Protein AF-A0AAD7K7F6-F1 (afdb_monomer_lite)

Foldseek 3Di:
DDQDWDAAPPVRDTHGLQQWWAAPVRDIHGPVVCVVCQVPPQADPPPRHGGHPPGTHRDDDDDDDDDQLVVVLVVLVVPDDLPDDPVSVVVSLVSLVVSLVVCCVPDPPCSVVSVVVSVVCCVPVVVVNVVVVVVVVVVVVVVVVVVVVVVVVVVVVVVVVVVVVVVVVVVVVVVVVVVVVVVVVVVVVVVVVVVVVVVVVVVVVVVVVVVVVVVVVVVVVVVVVVVVVVVVVVVVVVVVVVVVVVVVVVVVVVVVVVVVVVVDDDDDDDDDDDDDDDDDDDDDDDDDDPPDPPPDDDDDDD

Radius of gyration: 84.48 Å; chains: 1; bounding box: 176×38×206 Å

Structure (mmCIF, N/CA/C/O backbone):
data_AF-A0AAD7K7F6-F1
#
_entry.id   AF-A0AAD7K7F6-F1
#
loop_
_atom_site.group_PDB
_atom_site.id
_atom_site.type_symbol
_atom_site.label_atom_id
_atom_site.label_alt_id
_atom_site.label_comp_id
_atom_site.label_asym_id
_atom_site.label_entity_id
_atom_site.label_seq_id
_atom_site.pdbx_PDB_ins_code
_atom_site.Cartn_x
_atom_site.Cartn_y
_atom_site.Cartn_z
_atom_site.occupancy
_atom_site.B_iso_or_equiv
_atom_site.auth_seq_id
_atom_site.auth_comp_id
_atom_site.auth_asym_id
_atom_site.auth_atom_id
_atom_site.pdbx_PDB_model_num
ATOM 1 N N . MET A 1 1 ? -55.985 -15.186 70.510 1.00 59.31 1 MET A N 1
ATOM 2 C CA . MET A 1 1 ? -55.887 -14.167 69.443 1.00 59.31 1 MET A CA 1
ATOM 3 C C . MET A 1 1 ? -56.968 -13.139 69.706 1.00 59.31 1 MET A C 1
ATOM 5 O O . MET A 1 1 ? -58.125 -13.522 69.806 1.00 59.31 1 MET A O 1
ATOM 9 N N . THR A 1 2 ? -56.604 -11.882 69.937 1.00 73.06 2 THR A N 1
ATOM 10 C CA . THR A 1 2 ? -57.574 -10.797 70.120 1.00 73.06 2 THR A CA 1
ATOM 11 C C . THR A 1 2 ? -58.225 -10.491 68.773 1.00 73.06 2 THR A C 1
ATOM 13 O O . THR A 1 2 ? -57.533 -10.243 67.789 1.00 73.06 2 THR A O 1
ATOM 16 N N . THR A 1 3 ? -59.554 -10.559 68.700 1.00 80.88 3 THR A N 1
ATOM 17 C CA . THR A 1 3 ? -60.303 -10.153 67.503 1.00 80.88 3 THR A CA 1
ATOM 18 C C . THR A 1 3 ? -60.073 -8.662 67.248 1.00 80.88 3 THR A C 1
ATOM 20 O O . THR A 1 3 ? -60.179 -7.880 68.201 1.00 80.88 3 THR A O 1
ATOM 23 N N . PRO A 1 4 ? -59.766 -8.241 66.009 1.00 87.50 4 PRO A N 1
ATOM 24 C CA . PRO A 1 4 ? -59.560 -6.831 65.706 1.00 87.50 4 PRO A CA 1
ATOM 25 C C . PRO A 1 4 ? -60.836 -6.035 66.012 1.00 87.50 4 PRO A C 1
ATOM 27 O O . PRO A 1 4 ? -61.946 -6.446 65.665 1.00 87.50 4 PRO A O 1
ATOM 30 N N . ARG A 1 5 ? -60.672 -4.896 66.690 1.00 92.81 5 ARG A N 1
ATOM 31 C CA . ARG A 1 5 ? -61.767 -3.986 67.044 1.00 92.81 5 ARG A CA 1
ATOM 32 C C . ARG A 1 5 ? -61.676 -2.729 66.189 1.00 92.81 5 ARG A C 1
ATOM 34 O O . ARG A 1 5 ? -60.582 -2.238 65.923 1.00 92.81 5 ARG A O 1
ATOM 41 N N . CYS A 1 6 ? -62.825 -2.221 65.768 1.00 94.38 6 CYS A N 1
ATOM 42 C CA . CYS A 1 6 ? -62.946 -1.000 64.982 1.00 94.38 6 CYS A CA 1
ATOM 43 C C . CYS A 1 6 ? -63.828 0.012 65.724 1.00 94.38 6 CYS A C 1
ATOM 45 O O . CYS A 1 6 ? -64.706 -0.359 66.506 1.00 94.38 6 CYS A O 1
ATOM 47 N N . HIS A 1 7 ? -63.594 1.296 65.467 1.00 96.25 7 HIS A N 1
ATOM 48 C CA . HIS A 1 7 ? -64.325 2.408 66.069 1.00 96.25 7 HIS A CA 1
ATOM 49 C C . HIS A 1 7 ? -65.429 2.896 65.121 1.00 96.25 7 HIS A C 1
ATOM 51 O O . HIS A 1 7 ? -65.191 3.020 63.921 1.00 96.25 7 HIS A O 1
ATOM 57 N N . CYS A 1 8 ? -66.645 3.134 65.627 1.00 97.06 8 CYS A N 1
ATOM 58 C CA . CYS A 1 8 ? -67.735 3.693 64.822 1.00 97.06 8 CYS A CA 1
ATOM 59 C C . CYS A 1 8 ? -67.936 5.179 65.110 1.00 97.06 8 CYS A C 1
ATOM 61 O O . CYS A 1 8 ? -68.333 5.534 66.211 1.00 97.06 8 CYS A O 1
ATOM 63 N N . ASP A 1 9 ? -67.813 6.022 64.087 1.00 95.81 9 ASP A N 1
ATOM 64 C CA . ASP A 1 9 ? -67.861 7.487 64.237 1.00 95.81 9 ASP A CA 1
ATOM 65 C C . ASP A 1 9 ? -69.245 8.069 64.589 1.00 95.81 9 ASP A C 1
ATOM 67 O O . ASP A 1 9 ? -69.373 9.269 64.811 1.00 95.81 9 ASP A O 1
ATOM 71 N N . ILE A 1 10 ? -70.300 7.246 64.624 1.00 96.50 10 ILE A N 1
ATOM 72 C CA . ILE A 1 10 ? -71.662 7.694 64.964 1.00 96.50 10 ILE A CA 1
ATOM 73 C C . ILE A 1 10 ? -71.979 7.422 66.432 1.00 96.50 10 ILE A C 1
ATOM 75 O O . ILE A 1 10 ? -72.420 8.319 67.140 1.00 96.50 10 ILE A O 1
ATOM 79 N N . CYS A 1 11 ? -71.794 6.179 66.890 1.00 97.12 11 CYS A N 1
ATOM 80 C CA . CYS A 1 11 ? -72.068 5.794 68.279 1.00 97.12 11 CYS A CA 1
ATOM 81 C C . CYS A 1 11 ? -70.821 5.813 69.172 1.00 97.12 11 CYS A C 1
ATOM 83 O O . CYS A 1 11 ? -70.921 5.508 70.358 1.00 97.12 11 CYS A O 1
ATOM 85 N N . LEU A 1 12 ? -69.651 6.111 68.597 1.00 96.56 12 LEU A N 1
ATOM 86 C CA . LEU A 1 12 ? -68.344 6.190 69.256 1.00 96.56 12 LEU A CA 1
ATOM 87 C C . LEU A 1 12 ? -67.937 4.907 70.001 1.00 96.56 12 LEU A C 1
ATOM 89 O O . LEU A 1 12 ? -67.124 4.935 70.920 1.00 96.56 12 LEU A O 1
ATOM 93 N N . SER A 1 13 ? -68.506 3.763 69.615 1.00 96.81 13 SER A N 1
ATOM 94 C CA . SER A 1 13 ? -68.268 2.476 70.275 1.00 96.81 13 SER A CA 1
ATOM 95 C C . SER A 1 13 ? -67.178 1.667 69.566 1.00 96.81 13 SER A C 1
ATOM 97 O O . SER A 1 13 ? -67.135 1.625 68.334 1.00 96.81 13 SER A O 1
ATOM 99 N N . GLU A 1 14 ? -66.341 0.974 70.343 1.00 95.81 14 GLU A N 1
ATOM 100 C CA . GLU A 1 14 ? -65.389 -0.025 69.841 1.00 95.81 14 GLU A CA 1
ATOM 101 C C . GLU A 1 14 ? -66.049 -1.400 69.724 1.00 95.81 14 GLU A C 1
ATOM 103 O O . GLU A 1 14 ? -66.347 -2.072 70.719 1.00 95.81 14 GLU A O 1
ATOM 108 N N . LEU A 1 15 ? -66.262 -1.840 68.489 1.00 96.38 15 LEU A N 1
ATOM 109 C CA . LEU A 1 15 ? -66.985 -3.067 68.177 1.00 96.38 15 LEU A CA 1
ATOM 110 C C . LEU A 1 15 ? -66.087 -4.026 67.381 1.00 96.38 15 LEU A C 1
ATOM 112 O O . LEU A 1 15 ? -65.148 -3.581 66.717 1.00 96.38 15 LEU A O 1
ATOM 116 N N . PRO A 1 16 ? -66.336 -5.344 67.449 1.00 95.00 16 PRO A N 1
ATOM 117 C CA . PRO A 1 16 ? -65.613 -6.308 66.624 1.00 95.00 16 PRO A CA 1
ATOM 118 C C . PRO A 1 16 ? -65.855 -6.010 65.134 1.00 95.00 16 PRO A C 1
ATOM 120 O O . PRO A 1 16 ? -66.935 -5.534 64.766 1.00 95.00 16 PRO A O 1
ATOM 123 N N . ILE A 1 17 ? -64.852 -6.242 64.280 1.00 95.06 17 ILE A N 1
ATOM 124 C CA . ILE A 1 17 ? -64.892 -5.863 62.855 1.00 95.06 17 ILE A CA 1
ATOM 125 C C . ILE A 1 17 ? -66.107 -6.436 62.108 1.00 95.06 17 ILE A C 1
ATOM 127 O O . ILE A 1 17 ? -66.665 -5.792 61.220 1.00 95.06 17 ILE A O 1
ATOM 131 N N . GLU A 1 18 ? -66.592 -7.598 62.534 1.00 95.38 18 GLU A N 1
ATOM 132 C CA . GLU A 1 18 ? -67.766 -8.287 62.001 1.00 95.38 18 GLU A CA 1
ATOM 133 C C . GLU A 1 18 ? -69.058 -7.472 62.187 1.00 95.38 18 GLU A C 1
ATOM 135 O O . GLU A 1 18 ? -70.038 -7.665 61.460 1.00 95.38 18 GLU A O 1
ATOM 140 N N . SER A 1 19 ? -69.069 -6.527 63.135 1.00 96.75 19 SER A N 1
ATOM 141 C CA . SER A 1 19 ? -70.184 -5.602 63.370 1.00 96.75 19 SER A CA 1
ATOM 142 C C . SER A 1 19 ? -70.225 -4.438 62.384 1.00 96.75 19 SER A C 1
ATOM 144 O O . SER A 1 19 ? -71.231 -3.724 62.344 1.00 96.75 19 SER A O 1
ATOM 146 N N . PHE A 1 20 ? -69.175 -4.224 61.590 1.00 97.38 20 PHE A N 1
ATOM 147 C CA . PHE A 1 20 ? -69.102 -3.128 60.631 1.00 97.38 20 PHE A CA 1
ATOM 148 C C . PHE A 1 20 ? -69.597 -3.550 59.250 1.00 97.38 20 PHE A C 1
ATOM 150 O O . PHE A 1 20 ? -69.489 -4.707 58.832 1.00 97.38 20 PHE A O 1
ATOM 157 N N . ARG A 1 21 ? -70.161 -2.589 58.519 1.00 97.50 21 ARG A N 1
ATOM 158 C CA . ARG A 1 21 ? -70.431 -2.729 57.089 1.00 97.50 21 ARG A CA 1
ATOM 159 C C . ARG A 1 21 ? -69.785 -1.578 56.338 1.00 97.50 21 ARG A C 1
ATOM 161 O O . ARG A 1 21 ? -69.810 -0.435 56.796 1.00 97.50 21 ARG A O 1
ATOM 168 N N . ARG A 1 22 ? -69.241 -1.888 55.168 1.00 97.38 22 ARG A N 1
ATOM 169 C CA . ARG A 1 22 ? -68.718 -0.926 54.208 1.00 97.38 22 ARG A CA 1
ATOM 170 C C . ARG A 1 22 ? -69.853 -0.430 53.323 1.00 97.38 22 ARG A C 1
ATOM 172 O O . ARG A 1 22 ? -70.578 -1.224 52.726 1.00 97.38 22 ARG A O 1
ATOM 179 N N . LEU A 1 23 ? -69.988 0.882 53.214 1.00 96.88 23 LEU A N 1
ATOM 180 C CA . LEU A 1 23 ? -70.864 1.527 52.242 1.00 96.88 23 LEU A CA 1
ATOM 181 C C . LEU A 1 23 ? -70.188 1.566 50.861 1.00 96.88 23 LEU A C 1
ATOM 183 O O . LEU A 1 23 ? -68.966 1.450 50.751 1.00 96.88 23 LEU A O 1
ATOM 187 N N . LYS A 1 24 ? -70.950 1.802 49.785 1.00 96.75 24 LYS A N 1
ATOM 188 C CA . LYS A 1 24 ? -70.370 1.960 48.434 1.00 96.75 24 LYS A CA 1
ATOM 189 C C . LYS A 1 24 ? -69.351 3.094 48.330 1.00 96.75 24 LYS A C 1
ATOM 191 O O . LYS A 1 24 ? -68.426 3.002 47.535 1.00 96.75 24 LYS A O 1
ATOM 196 N N . CYS A 1 25 ? -69.486 4.128 49.158 1.00 96.44 25 CYS A N 1
ATOM 197 C CA . CYS A 1 25 ? -68.526 5.225 49.248 1.00 96.44 25 CYS A CA 1
ATOM 198 C C . CYS A 1 25 ? -67.222 4.867 49.993 1.00 96.44 25 CYS A C 1
ATOM 200 O O . CYS A 1 25 ? -66.410 5.754 50.220 1.00 96.44 25 CYS A O 1
ATOM 202 N N . GLY A 1 26 ? -67.030 3.619 50.438 1.00 95.88 26 GLY A N 1
ATOM 203 C CA . GLY A 1 26 ? -65.824 3.154 51.143 1.00 95.88 26 GLY A CA 1
ATOM 204 C C . GLY A 1 26 ? -65.848 3.352 52.664 1.00 95.88 26 GLY A C 1
ATOM 205 O O . GLY A 1 26 ? -65.197 2.606 53.388 1.00 95.88 26 GLY A O 1
ATOM 206 N N . HIS A 1 27 ? -66.653 4.293 53.155 1.00 97.38 27 HIS A N 1
ATOM 207 C CA . HIS A 1 27 ? -66.863 4.527 54.585 1.00 97.38 27 HIS A CA 1
ATOM 208 C C . HIS A 1 27 ? -67.506 3.330 55.297 1.00 97.38 27 HIS A C 1
ATOM 210 O O . HIS A 1 27 ? -68.389 2.665 54.745 1.00 97.38 27 HIS A O 1
ATOM 216 N N . CYS A 1 28 ? -67.068 3.068 56.528 1.00 97.44 28 CYS A N 1
ATOM 217 C CA . CYS A 1 28 ? -67.481 1.918 57.325 1.00 97.44 28 CYS A CA 1
ATOM 218 C C . CYS A 1 28 ? -68.170 2.384 58.603 1.00 97.44 28 CYS A C 1
ATOM 220 O O . CYS A 1 28 ? -67.671 3.258 59.300 1.00 97.44 28 CYS A O 1
ATOM 222 N N . LEU A 1 29 ? -69.311 1.788 58.925 1.00 97.25 29 LEU A N 1
ATOM 223 C CA . LEU A 1 29 ? -70.083 2.118 60.122 1.00 97.25 29 LEU A CA 1
ATOM 224 C C . LEU A 1 29 ? -70.587 0.825 60.762 1.00 97.25 29 LEU A C 1
ATOM 226 O O . LEU A 1 29 ? -70.696 -0.205 60.088 1.00 97.25 29 LEU A O 1
ATOM 230 N N . CYS A 1 30 ? -70.903 0.860 62.055 1.00 98.06 30 CYS A N 1
ATOM 231 C CA . CYS A 1 30 ? -71.485 -0.304 62.708 1.00 98.06 30 CYS A CA 1
ATOM 232 C C . CYS A 1 30 ? -72.903 -0.572 62.175 1.00 98.06 30 CYS A C 1
ATOM 234 O O . CYS A 1 30 ? -73.623 0.329 61.732 1.00 98.06 30 CYS A O 1
ATOM 236 N N . THR A 1 31 ? -73.306 -1.840 62.217 1.00 97.75 31 THR A N 1
ATOM 237 C CA . THR A 1 31 ? -74.570 -2.316 61.640 1.00 97.75 31 THR A CA 1
ATOM 238 C C . THR A 1 31 ? -75.777 -1.579 62.232 1.00 97.75 31 THR A C 1
ATOM 240 O O . THR A 1 31 ? -76.693 -1.217 61.497 1.00 97.75 31 THR A O 1
ATOM 243 N N . THR A 1 32 ? -75.760 -1.281 63.536 1.00 97.88 32 THR A N 1
ATOM 244 C CA . THR A 1 32 ? -76.844 -0.563 64.225 1.00 97.88 32 THR A CA 1
ATOM 245 C C . THR A 1 32 ? -77.016 0.864 63.703 1.00 97.88 32 THR A C 1
ATOM 247 O O . THR A 1 32 ? -78.132 1.268 63.374 1.00 97.88 32 THR A O 1
ATOM 250 N N . CYS A 1 33 ? -75.925 1.618 63.549 1.00 97.94 33 CYS A N 1
ATOM 251 C CA . CYS A 1 33 ? -75.991 2.986 63.040 1.00 97.94 33 CYS A CA 1
ATOM 252 C C . CYS A 1 33 ? -76.383 3.052 61.560 1.00 97.94 33 CYS A C 1
ATOM 254 O O . CYS A 1 33 ? -77.121 3.954 61.167 1.00 97.94 33 CYS A O 1
ATOM 256 N N . ILE A 1 34 ? -75.960 2.083 60.743 1.00 96.69 34 ILE A N 1
ATOM 257 C CA . ILE A 1 34 ? -76.364 2.007 59.330 1.00 96.69 34 ILE A CA 1
ATOM 258 C C . ILE A 1 34 ? -77.872 1.803 59.196 1.00 96.69 34 ILE A C 1
ATOM 260 O O . ILE A 1 34 ? -78.511 2.496 58.405 1.00 96.69 34 ILE A O 1
ATOM 264 N N . VAL A 1 35 ? -78.456 0.902 59.991 1.00 96.88 35 VAL A N 1
ATOM 265 C CA . VAL A 1 35 ? -79.912 0.681 60.000 1.00 96.88 35 VAL A CA 1
ATOM 266 C C . VAL A 1 35 ? -80.656 1.957 60.409 1.00 96.88 35 VAL A C 1
ATOM 268 O O . VAL A 1 35 ? -81.687 2.279 59.819 1.00 96.88 35 VAL A O 1
ATOM 271 N N . GLY A 1 36 ? -80.126 2.716 61.375 1.00 96.44 36 GLY A N 1
ATOM 272 C CA . GLY A 1 36 ? -80.690 4.012 61.770 1.00 96.44 36 GLY A CA 1
ATOM 273 C C . GLY A 1 36 ? -80.671 5.051 60.643 1.00 96.44 36 GLY A C 1
ATOM 274 O O . GLY A 1 36 ? -81.677 5.721 60.399 1.00 96.44 36 GLY A O 1
ATOM 275 N N . ILE A 1 37 ? -79.555 5.148 59.916 1.00 96.12 37 ILE A N 1
ATOM 276 C CA . ILE A 1 37 ? -79.394 6.066 58.775 1.00 96.12 37 ILE A CA 1
ATOM 277 C C . ILE A 1 37 ? -80.358 5.710 57.641 1.00 96.12 37 ILE A C 1
ATOM 279 O O . ILE A 1 37 ? -81.040 6.591 57.124 1.00 96.12 37 ILE A O 1
ATOM 283 N N . LEU A 1 38 ? -80.464 4.427 57.284 1.00 95.88 38 LEU A N 1
ATOM 284 C CA . LEU A 1 38 ? -81.343 3.964 56.204 1.00 95.88 38 LEU A CA 1
ATOM 285 C C . LEU A 1 38 ? -82.823 4.305 56.445 1.00 95.88 38 LEU A C 1
ATOM 287 O O . LEU A 1 38 ? -83.536 4.589 55.487 1.00 95.88 38 LEU A O 1
ATOM 291 N N . LYS A 1 39 ? -83.272 4.317 57.708 1.00 96.38 39 LYS A N 1
ATOM 292 C CA . LYS A 1 39 ? -84.656 4.659 58.083 1.00 96.38 39 LYS A CA 1
ATOM 293 C C . LYS A 1 39 ? -84.942 6.158 58.085 1.00 96.38 39 LYS A C 1
ATOM 295 O O . LYS A 1 39 ? -86.065 6.560 57.807 1.00 96.38 39 LYS A O 1
ATOM 300 N N . THR A 1 40 ? -83.961 6.973 58.469 1.00 95.06 40 THR A N 1
ATOM 301 C CA . THR A 1 40 ? -84.177 8.404 58.743 1.00 95.06 40 THR A CA 1
ATOM 302 C C . THR A 1 40 ? -83.759 9.284 57.577 1.00 95.06 40 THR A C 1
ATOM 304 O O . THR A 1 40 ? -84.524 10.1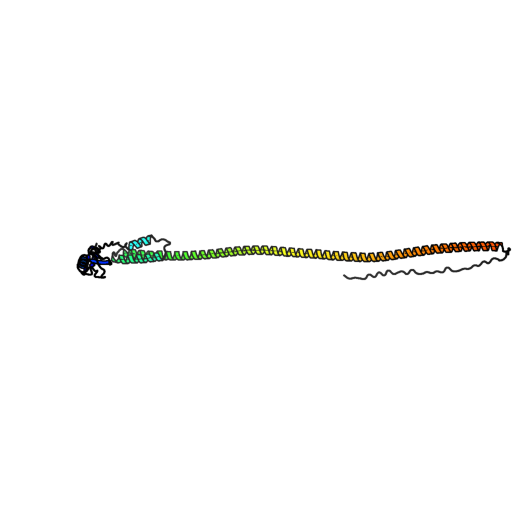30 57.122 1.00 95.06 40 THR A O 1
ATOM 307 N N . ARG A 1 41 ? -82.537 9.096 57.081 1.00 94.31 41 ARG A N 1
ATOM 308 C CA . ARG A 1 41 ? -81.956 9.896 56.009 1.00 94.31 41 ARG A CA 1
ATOM 309 C C . ARG A 1 41 ? -80.890 9.054 55.306 1.00 94.31 41 ARG A C 1
ATOM 311 O O . ARG A 1 41 ? -79.770 8.999 55.809 1.00 94.31 41 ARG A O 1
ATOM 318 N N . PRO A 1 42 ? -81.190 8.436 54.150 1.00 95.12 42 PRO A N 1
ATOM 319 C CA . PRO A 1 42 ? -80.309 7.475 53.483 1.00 95.12 42 PRO A CA 1
ATOM 320 C C . PRO A 1 42 ? -79.116 8.153 52.778 1.00 95.12 42 PRO A C 1
ATOM 322 O O . PRO A 1 42 ? -78.949 8.067 51.563 1.00 95.12 42 PRO A O 1
ATOM 325 N N . VAL A 1 43 ? -78.274 8.853 53.542 1.00 97.38 43 VAL A N 1
ATOM 326 C CA . VAL A 1 43 ? -77.012 9.459 53.104 1.00 97.38 43 VAL A CA 1
ATOM 327 C C . VAL A 1 43 ? -75.911 9.130 54.108 1.00 97.38 43 VAL A C 1
ATOM 329 O O . VAL A 1 43 ? -76.135 9.113 55.316 1.00 97.38 43 VAL A O 1
ATOM 332 N N . CYS A 1 44 ? -74.702 8.875 53.621 1.00 96.56 44 CYS A N 1
ATOM 333 C CA . CYS A 1 44 ? -73.546 8.617 54.468 1.00 96.56 44 CYS A CA 1
ATOM 334 C C . CYS A 1 44 ? -73.236 9.861 55.327 1.00 96.56 44 CYS A C 1
ATOM 336 O O . CYS A 1 44 ? -73.107 10.949 54.770 1.00 96.56 44 CYS A O 1
ATOM 338 N N . PRO A 1 45 ? -73.049 9.750 56.651 1.00 96.31 45 PRO A N 1
ATOM 339 C CA . PRO A 1 45 ? -72.756 10.908 57.497 1.00 96.31 45 PRO A CA 1
ATOM 340 C C . PRO A 1 45 ? -71.377 11.522 57.233 1.00 96.31 45 PRO A C 1
ATOM 342 O O . PRO A 1 45 ? -71.200 12.712 57.466 1.00 96.31 45 PRO A O 1
ATOM 345 N N . GLN A 1 46 ? -70.421 10.745 56.710 1.00 95.69 46 GLN A N 1
ATOM 346 C CA . GLN A 1 46 ? -69.055 11.216 56.449 1.00 95.69 46 GLN A CA 1
ATOM 347 C C . GLN A 1 46 ? -68.929 11.956 55.112 1.00 95.69 46 GLN A C 1
ATOM 349 O O . GLN A 1 46 ? -68.319 13.016 55.052 1.00 95.69 46 GLN A O 1
ATOM 354 N N . CYS A 1 47 ? -69.537 11.438 54.039 1.00 96.88 47 CYS A N 1
ATOM 355 C CA . CYS A 1 47 ? -69.383 12.007 52.688 1.00 96.88 47 CYS A CA 1
ATOM 356 C C . CYS A 1 47 ? -70.688 12.445 52.015 1.00 96.88 47 CYS A C 1
ATOM 358 O O . CYS A 1 47 ? -70.663 12.913 50.881 1.00 96.88 47 CYS A O 1
ATOM 360 N N . ARG A 1 48 ? -71.838 12.275 52.678 1.00 97.12 48 ARG A N 1
ATOM 361 C CA . ARG A 1 48 ? -73.186 12.595 52.170 1.00 97.12 48 ARG A CA 1
ATOM 362 C C . ARG A 1 48 ? -73.610 11.851 50.896 1.00 97.12 48 ARG A C 1
ATOM 364 O O . ARG A 1 48 ? -74.675 12.149 50.362 1.00 97.12 48 ARG A O 1
ATOM 371 N N . ALA A 1 49 ? -72.845 10.858 50.439 1.00 96.50 49 ALA A N 1
ATOM 372 C CA . ALA A 1 49 ? -73.245 9.993 49.332 1.00 96.50 49 ALA A CA 1
ATOM 373 C C . ALA A 1 49 ? -74.550 9.243 49.671 1.00 96.50 49 ALA A C 1
ATOM 375 O O . ALA A 1 49 ? -74.696 8.799 50.815 1.00 96.50 49 ALA A O 1
ATOM 376 N N . PRO A 1 50 ? -75.491 9.084 48.723 1.00 96.69 50 PRO A N 1
ATOM 377 C CA . PRO A 1 50 ? -76.725 8.342 48.965 1.00 96.69 50 PRO A CA 1
ATOM 378 C C . PRO A 1 50 ? -76.418 6.876 49.294 1.00 96.69 50 PRO A C 1
ATOM 380 O O . PRO A 1 50 ? -75.544 6.270 48.676 1.00 96.69 50 PRO A O 1
ATOM 383 N N . VAL A 1 51 ? -77.139 6.311 50.262 1.00 96.56 51 VAL A N 1
ATOM 384 C CA . VAL A 1 51 ? -76.976 4.928 50.731 1.00 96.56 51 VAL A CA 1
ATOM 385 C C . VAL A 1 51 ? -78.266 4.169 50.472 1.00 96.56 51 VAL A C 1
ATOM 387 O O . VAL A 1 51 ? -79.306 4.520 51.020 1.00 96.56 51 VAL A O 1
ATOM 390 N N . ARG A 1 52 ? -78.224 3.114 49.658 1.00 95.06 52 ARG A N 1
ATOM 391 C CA . ARG A 1 52 ? -79.400 2.257 49.436 1.00 95.06 52 ARG A CA 1
ATOM 392 C C . ARG A 1 52 ? -79.409 1.091 50.419 1.00 95.06 52 ARG A C 1
ATOM 394 O O . ARG A 1 52 ? -78.363 0.602 50.831 1.00 95.06 52 ARG A O 1
ATOM 401 N N . GLU A 1 53 ? -80.598 0.592 50.738 1.00 92.88 53 GLU A N 1
ATOM 402 C CA . GLU A 1 53 ? -80.808 -0.452 51.752 1.00 92.88 53 GLU A CA 1
ATOM 403 C C . GLU A 1 53 ? -79.989 -1.734 51.514 1.00 92.88 53 GLU A C 1
ATOM 405 O O . GLU A 1 53 ? -79.500 -2.344 52.459 1.00 92.88 53 GLU A O 1
ATOM 410 N N . LYS A 1 54 ? -79.759 -2.107 50.248 1.00 91.56 54 LYS A N 1
ATOM 411 C CA . LYS A 1 54 ? -79.003 -3.314 49.860 1.00 91.56 54 LYS A CA 1
ATOM 412 C C . LYS A 1 54 ? -77.494 -3.096 49.674 1.00 91.56 54 LYS A C 1
ATOM 414 O O . LYS A 1 54 ? -76.803 -3.990 49.198 1.00 91.56 54 LYS A O 1
ATOM 419 N N . GLU A 1 55 ? -76.978 -1.905 49.960 1.00 91.38 55 GLU A N 1
ATOM 420 C CA . GLU A 1 55 ? -75.577 -1.546 49.692 1.00 91.38 55 GLU A CA 1
ATOM 421 C C . GLU A 1 55 ? -74.560 -1.844 50.800 1.00 91.38 55 GLU A C 1
ATOM 423 O O . GLU A 1 55 ? -73.399 -2.047 50.443 1.00 91.38 55 GLU A O 1
ATOM 428 N N . PRO A 1 56 ? -74.908 -1.868 52.100 1.00 94.81 56 PRO A N 1
ATOM 429 C CA . PRO A 1 56 ? -73.936 -2.174 53.145 1.00 94.81 56 PRO A CA 1
ATOM 430 C C . PRO A 1 56 ? -73.380 -3.603 53.023 1.00 94.81 56 PRO A C 1
ATOM 432 O O . PRO A 1 56 ? -74.116 -4.579 53.152 1.00 94.81 56 PRO A O 1
ATOM 435 N N . GLN A 1 57 ? -72.068 -3.732 52.816 1.00 96.88 57 GLN A N 1
ATOM 436 C CA . GLN A 1 57 ? -71.375 -5.021 52.672 1.00 96.88 57 GLN A CA 1
ATOM 437 C C . GLN A 1 57 ? -70.564 -5.369 53.933 1.00 96.88 57 GLN A C 1
ATOM 439 O O . GLN A 1 57 ? -69.954 -4.471 54.511 1.00 96.88 57 GLN A O 1
ATOM 444 N N . PRO A 1 58 ? -70.520 -6.634 54.390 1.00 95.94 58 PRO A N 1
ATOM 445 C CA . PRO A 1 58 ? -69.624 -7.053 55.474 1.00 95.94 58 PRO A CA 1
ATOM 446 C C . PRO A 1 58 ? -68.143 -6.892 55.097 1.00 95.94 58 PRO A C 1
ATOM 448 O O . PRO A 1 58 ? -67.781 -6.951 53.922 1.00 95.94 58 PRO A O 1
ATOM 451 N N . ILE A 1 59 ? -67.293 -6.678 56.104 1.00 93.81 59 ILE A N 1
ATOM 452 C CA . ILE A 1 59 ? -65.840 -6.533 55.949 1.00 93.81 59 ILE A CA 1
ATOM 453 C C . ILE A 1 59 ? -65.175 -7.833 56.405 1.00 93.81 59 ILE A C 1
ATOM 455 O O . ILE A 1 59 ? -65.386 -8.264 57.535 1.00 93.81 59 ILE A O 1
ATOM 459 N N . TYR A 1 60 ? -64.350 -8.427 55.542 1.00 90.38 60 TYR A N 1
ATOM 460 C CA . TYR A 1 60 ? -63.517 -9.587 55.863 1.00 90.38 60 TYR A CA 1
ATOM 461 C C . TYR A 1 60 ? -62.047 -9.201 55.685 1.00 90.38 60 TYR A C 1
ATOM 463 O O . TYR A 1 60 ? -61.657 -8.766 54.601 1.00 90.38 60 TYR A O 1
ATOM 471 N N . LEU A 1 61 ? -61.240 -9.333 56.742 1.00 87.38 61 LEU A N 1
ATOM 472 C CA . LEU A 1 61 ? -59.797 -9.087 56.694 1.00 87.38 61 LEU A CA 1
ATOM 473 C C . LEU A 1 61 ? -59.034 -10.403 56.831 1.00 87.38 61 LEU A C 1
ATOM 475 O O . LEU A 1 61 ? -59.194 -11.119 57.817 1.00 87.38 61 LEU A O 1
ATOM 479 N N . THR A 1 62 ? -58.149 -10.674 55.875 1.00 85.56 62 THR A N 1
ATOM 480 C CA . THR A 1 62 ? -57.155 -11.744 55.984 1.00 85.56 62 THR A CA 1
ATOM 481 C C . THR A 1 62 ? -55.868 -11.146 56.537 1.00 85.56 62 THR A C 1
ATOM 483 O O . THR A 1 62 ? -55.157 -10.434 55.830 1.00 85.56 62 THR A O 1
ATOM 486 N N . ILE A 1 63 ? -55.564 -11.415 57.807 1.00 78.62 63 ILE A N 1
ATOM 487 C CA . ILE A 1 63 ? -54.292 -11.001 58.409 1.00 78.62 63 ILE A CA 1
ATOM 488 C C . ILE A 1 63 ? -53.220 -11.990 57.948 1.00 78.62 63 ILE A C 1
ATOM 490 O O . ILE A 1 63 ? -53.114 -13.098 58.470 1.00 78.62 63 ILE A O 1
ATOM 494 N N . VAL A 1 64 ? -52.431 -11.600 56.948 1.00 76.00 64 VAL A N 1
ATOM 495 C CA . VAL A 1 64 ? -51.241 -12.358 56.551 1.00 76.00 64 VAL A CA 1
ATOM 496 C C . VAL A 1 64 ? -50.133 -12.012 57.541 1.00 76.00 64 VAL A C 1
ATOM 498 O O . VAL A 1 64 ? -49.703 -10.861 57.612 1.00 76.00 64 VAL A O 1
ATOM 501 N N . GLY A 1 65 ? -49.689 -12.988 58.335 1.00 69.06 65 GLY A N 1
ATOM 502 C CA . GLY A 1 65 ? -48.535 -12.801 59.212 1.00 69.06 65 GLY A CA 1
ATOM 503 C C . GLY A 1 65 ? -47.309 -12.442 58.375 1.00 69.06 65 GLY A C 1
ATOM 504 O O . GLY A 1 65 ? -46.949 -13.174 57.454 1.00 69.06 65 GLY A O 1
ATOM 505 N N . THR A 1 66 ? -46.665 -11.313 58.663 1.00 69.06 66 THR A N 1
ATOM 506 C CA . THR A 1 66 ? -45.375 -10.990 58.049 1.00 69.06 66 THR A CA 1
ATOM 507 C C . THR A 1 66 ? -44.362 -12.053 58.463 1.00 69.06 66 THR A C 1
ATOM 509 O O . THR A 1 66 ? -44.254 -12.347 59.656 1.00 69.06 66 THR A O 1
ATOM 512 N N . LYS A 1 67 ? -43.624 -12.631 57.500 1.00 73.94 67 LYS A N 1
ATOM 513 C CA . LYS A 1 67 ? -42.519 -13.552 57.808 1.00 73.94 67 LYS A CA 1
ATOM 514 C C . LYS A 1 67 ? -41.609 -12.895 58.862 1.00 73.94 67 LYS A C 1
ATOM 516 O O . LYS A 1 67 ? -41.280 -11.717 58.698 1.00 73.94 67 LYS A O 1
ATOM 521 N N . PRO A 1 68 ? -41.196 -13.615 59.919 1.00 76.06 68 PRO A N 1
ATOM 522 C CA . PRO A 1 68 ? -40.277 -13.061 60.901 1.00 76.06 68 PRO A CA 1
ATOM 523 C C . PRO A 1 68 ? -38.991 -12.621 60.199 1.00 76.06 68 PRO A C 1
ATOM 525 O O . PRO A 1 68 ? -38.450 -13.356 59.371 1.00 76.06 68 PRO A O 1
ATOM 528 N N . ILE A 1 69 ? -38.505 -11.421 60.529 1.00 75.12 69 ILE A N 1
ATOM 529 C CA . ILE A 1 69 ? -37.348 -10.795 59.868 1.00 75.12 69 ILE A CA 1
ATOM 530 C C . ILE A 1 69 ? -36.127 -11.728 59.919 1.00 75.12 69 ILE A C 1
ATOM 532 O O . ILE A 1 69 ? -35.408 -11.838 58.931 1.00 75.12 69 ILE A O 1
ATOM 536 N N . ALA A 1 70 ? -35.958 -12.487 61.007 1.00 72.94 70 ALA A N 1
ATOM 537 C CA . ALA A 1 70 ? -34.911 -13.499 61.152 1.00 72.94 70 ALA A CA 1
ATOM 538 C C . ALA A 1 70 ? -34.888 -14.532 60.009 1.00 72.94 70 ALA A C 1
ATOM 540 O O . ALA A 1 70 ? -33.818 -14.826 59.487 1.00 72.94 70 ALA A O 1
ATOM 541 N N . LEU A 1 71 ? -36.056 -15.023 59.576 1.00 74.00 71 LEU A N 1
ATOM 542 C CA . LEU A 1 71 ? -36.163 -16.024 58.509 1.00 74.00 71 LEU A CA 1
ATOM 543 C C . LEU A 1 71 ? -35.787 -15.435 57.140 1.00 74.00 71 LEU A C 1
ATOM 545 O O . LEU A 1 71 ? -35.155 -16.086 56.320 1.00 74.00 71 LEU A O 1
ATOM 549 N N . VAL A 1 72 ? -36.150 -14.170 56.908 1.00 78.31 72 VAL A N 1
ATOM 550 C CA . VAL A 1 72 ? -35.802 -13.444 55.674 1.00 78.31 72 VAL A CA 1
ATOM 551 C C . VAL A 1 72 ? -34.294 -13.184 55.597 1.00 78.31 72 VAL A C 1
ATOM 553 O O . VAL A 1 72 ? -33.721 -13.115 54.511 1.00 78.31 72 VAL A O 1
ATOM 556 N N . VAL A 1 73 ? -33.643 -13.005 56.746 1.00 80.44 73 VAL A N 1
ATOM 557 C CA . VAL A 1 73 ? -32.201 -12.762 56.824 1.00 80.44 73 VAL A CA 1
ATOM 558 C C . VAL A 1 73 ? -31.404 -14.045 56.619 1.00 80.44 73 VAL A C 1
ATOM 560 O O . VAL A 1 73 ? -30.431 -14.003 55.872 1.00 80.44 73 VAL A O 1
ATOM 563 N N . THR A 1 74 ? -31.821 -15.171 57.204 1.00 75.19 74 THR A N 1
ATOM 564 C CA . THR A 1 74 ? -31.157 -16.469 56.998 1.00 75.19 74 THR A CA 1
ATOM 565 C C . THR A 1 74 ? -31.295 -16.958 55.559 1.00 75.19 74 THR A C 1
ATOM 567 O O . THR A 1 74 ? -30.277 -17.239 54.937 1.00 75.19 74 THR A O 1
ATOM 570 N N . GLU A 1 75 ? -32.505 -16.915 54.979 1.00 78.50 75 GLU A N 1
ATOM 571 C CA . GLU A 1 75 ? -32.728 -17.224 53.553 1.00 78.50 75 GLU A CA 1
ATOM 572 C C . GLU A 1 75 ? -31.827 -16.365 52.640 1.00 78.50 75 GLU A C 1
ATOM 574 O O . GLU A 1 75 ? -31.304 -16.846 51.638 1.00 78.50 75 GLU A O 1
ATOM 579 N N . GLY A 1 76 ? -31.621 -15.090 52.990 1.00 79.88 76 GLY A N 1
ATOM 580 C CA . GLY A 1 76 ? -30.770 -14.184 52.222 1.00 79.88 76 GLY A CA 1
ATOM 581 C C . GLY A 1 76 ? -29.271 -14.469 52.349 1.00 79.88 76 GLY A C 1
ATOM 582 O O . GLY A 1 76 ? -28.541 -14.209 51.398 1.00 79.88 76 GLY A O 1
ATOM 583 N N . ILE A 1 77 ? -28.811 -14.973 53.498 1.00 82.56 77 ILE A N 1
ATOM 584 C CA . ILE A 1 77 ? -27.404 -15.340 53.741 1.00 82.56 77 ILE A CA 1
ATOM 585 C C . ILE A 1 77 ? -27.058 -16.655 53.052 1.00 82.56 77 ILE A C 1
ATOM 587 O O . ILE A 1 77 ? -26.003 -16.734 52.431 1.00 82.56 77 ILE A O 1
ATOM 591 N N . ASP A 1 78 ? -27.957 -17.639 53.089 1.00 78.19 78 ASP A N 1
ATOM 592 C CA . ASP A 1 78 ? -27.760 -18.936 52.426 1.00 78.19 78 ASP A CA 1
ATOM 593 C C . ASP A 1 78 ? -27.645 -18.806 50.899 1.00 78.19 78 ASP A C 1
ATOM 595 O O . ASP A 1 78 ? -27.053 -19.654 50.236 1.00 78.19 78 ASP A O 1
ATOM 599 N N . GLN A 1 79 ? -28.185 -17.724 50.333 1.00 84.50 79 GLN A N 1
ATOM 600 C CA . GLN A 1 79 ? -28.078 -17.397 48.910 1.00 84.50 79 GLN A CA 1
ATOM 601 C C . GLN A 1 79 ? -26.802 -16.616 48.549 1.00 84.50 79 GLN A C 1
ATOM 603 O O . GLN A 1 79 ? -26.622 -16.285 47.378 1.00 84.50 79 GLN A O 1
ATOM 608 N N . MET A 1 80 ? -25.930 -16.283 49.512 1.00 82.94 80 MET A N 1
ATOM 609 C CA . MET A 1 80 ? -24.678 -15.576 49.222 1.00 82.94 80 MET A CA 1
ATOM 610 C C . MET A 1 80 ? -23.549 -16.542 48.870 1.00 82.94 80 MET A C 1
ATOM 612 O O . MET A 1 80 ? -23.230 -17.461 49.619 1.00 82.94 80 MET A O 1
ATOM 616 N N . ASP A 1 81 ? -22.883 -16.260 47.759 1.00 83.06 81 ASP A N 1
ATOM 617 C CA . ASP A 1 81 ? -21.731 -16.987 47.233 1.00 83.06 81 ASP A CA 1
ATOM 618 C C . ASP A 1 81 ? -20.479 -16.090 47.128 1.00 83.06 81 ASP A C 1
ATOM 620 O O . ASP A 1 81 ? -20.448 -14.942 47.585 1.00 83.06 81 ASP A O 1
ATOM 624 N N . ALA A 1 82 ? -19.416 -16.619 46.515 1.00 77.50 82 ALA A N 1
ATOM 625 C CA . ALA A 1 82 ? -18.162 -15.895 46.307 1.00 77.50 82 ALA A CA 1
ATOM 626 C C . ALA A 1 82 ? -18.285 -14.700 45.339 1.00 77.50 82 ALA A C 1
ATOM 628 O O . ALA A 1 82 ? -17.440 -13.804 45.376 1.00 77.50 82 ALA A O 1
ATOM 629 N N . GLU A 1 83 ? -19.320 -14.661 44.494 1.00 78.06 83 GLU A N 1
ATOM 630 C CA . GLU A 1 83 ? -19.558 -13.585 43.522 1.00 78.06 83 GLU A CA 1
ATOM 631 C C . GLU A 1 83 ? -20.476 -12.483 44.072 1.00 78.06 83 GLU A C 1
ATOM 633 O O . GLU A 1 83 ? -20.634 -11.409 43.478 1.00 78.06 83 GLU A O 1
ATOM 638 N N . THR A 1 84 ? -21.068 -12.714 45.242 1.00 84.00 84 THR A N 1
ATOM 639 C CA . THR A 1 84 ? -22.015 -11.798 45.860 1.00 84.00 84 THR A CA 1
ATOM 640 C C . THR A 1 84 ? -21.370 -10.440 46.145 1.00 84.00 84 THR A C 1
ATOM 642 O O . THR A 1 84 ? -20.333 -10.307 46.797 1.00 84.00 84 THR A O 1
ATOM 645 N N . LYS A 1 85 ? -22.019 -9.371 45.666 1.00 85.81 85 LYS A N 1
ATOM 646 C CA . LYS A 1 85 ? -21.522 -7.995 45.805 1.00 85.81 85 LYS A CA 1
ATOM 647 C C . LYS A 1 85 ? -21.345 -7.627 47.281 1.00 85.81 85 LYS A C 1
ATOM 649 O O . LYS A 1 85 ? -22.254 -7.810 48.088 1.00 85.81 85 LYS A O 1
ATOM 654 N N . LEU A 1 86 ? -20.244 -6.944 47.608 1.00 81.25 86 LEU A N 1
ATOM 655 C CA . LEU A 1 86 ? -19.953 -6.440 48.964 1.00 81.25 86 LEU A CA 1
ATOM 656 C C . LEU A 1 86 ? -21.105 -5.610 49.571 1.00 81.25 86 LEU A C 1
ATOM 658 O O . LEU A 1 86 ? -21.298 -5.586 50.785 1.00 81.25 86 LEU A O 1
ATOM 662 N N . ILE A 1 87 ? -21.890 -4.929 48.730 1.00 84.06 87 ILE A N 1
ATOM 663 C CA . ILE A 1 87 ? -23.064 -4.155 49.157 1.00 84.06 87 ILE A CA 1
ATOM 664 C C . ILE A 1 87 ? -24.139 -5.070 49.767 1.00 84.06 87 ILE A C 1
ATOM 666 O O . ILE A 1 87 ? -24.740 -4.695 50.775 1.00 84.06 87 ILE A O 1
ATOM 670 N N . SER A 1 88 ? -24.346 -6.265 49.206 1.00 85.62 88 SER A N 1
ATOM 671 C CA . SER A 1 88 ? -25.290 -7.271 49.707 1.00 85.62 88 SER A CA 1
ATOM 672 C C . SER A 1 88 ? -24.833 -7.848 51.046 1.00 85.62 88 SER A C 1
ATOM 674 O O . SER A 1 88 ? -25.636 -7.935 51.973 1.00 85.62 88 SER A O 1
ATOM 676 N N . VAL A 1 89 ? -23.530 -8.109 51.198 1.00 84.12 89 VAL A N 1
ATOM 677 C CA . VAL A 1 89 ? -22.931 -8.554 52.470 1.00 84.12 89 VAL A CA 1
ATOM 678 C C . VAL A 1 89 ? -23.135 -7.498 53.567 1.00 84.12 89 VAL A C 1
ATOM 680 O O . VAL A 1 89 ? -23.624 -7.805 54.654 1.00 84.12 89 VAL A O 1
ATOM 683 N N . ARG A 1 90 ? -22.880 -6.216 53.262 1.00 82.69 90 ARG A N 1
ATOM 684 C CA . ARG A 1 90 ? -23.152 -5.095 54.186 1.00 82.69 90 ARG A CA 1
ATOM 685 C C . ARG A 1 90 ? -24.640 -4.922 54.496 1.00 82.69 90 ARG A C 1
ATOM 687 O O . ARG A 1 90 ? -24.997 -4.441 55.568 1.00 82.69 90 ARG A O 1
ATOM 694 N N . ALA A 1 91 ? -25.525 -5.237 53.552 1.00 86.81 91 ALA A N 1
ATOM 695 C CA . ALA A 1 91 ? -26.966 -5.163 53.772 1.00 86.81 91 ALA A CA 1
ATOM 696 C C . ALA A 1 91 ? -27.450 -6.272 54.711 1.00 86.81 91 ALA A C 1
ATOM 698 O O . ALA A 1 91 ? -28.253 -5.991 55.601 1.00 86.81 91 ALA A O 1
ATOM 699 N N . ALA A 1 92 ? -26.938 -7.493 54.559 1.00 84.94 92 ALA A N 1
ATOM 700 C CA . ALA A 1 92 ? -27.225 -8.576 55.489 1.00 84.94 92 ALA A CA 1
ATOM 701 C C . ALA A 1 92 ? -26.668 -8.309 56.883 1.00 84.94 92 ALA A C 1
ATOM 703 O O . ALA A 1 92 ? -27.385 -8.541 57.849 1.00 84.94 92 ALA A O 1
ATOM 704 N N . GLU A 1 93 ? -25.479 -7.710 57.000 1.00 83.81 93 GLU A N 1
ATOM 705 C CA . GLU A 1 93 ? -24.953 -7.250 58.292 1.00 83.81 93 GLU A CA 1
ATOM 706 C C . GLU A 1 93 ? -25.948 -6.319 59.004 1.00 83.81 93 GLU A C 1
ATOM 708 O O . GLU A 1 93 ? -26.286 -6.533 60.167 1.00 83.81 93 GLU A O 1
ATOM 713 N N . ARG A 1 94 ? -26.470 -5.302 58.303 1.00 87.44 94 ARG A N 1
ATOM 714 C CA . ARG A 1 94 ? -27.450 -4.370 58.887 1.00 87.44 94 ARG A CA 1
ATOM 715 C C . ARG A 1 94 ? -28.727 -5.078 59.336 1.00 87.44 94 ARG A C 1
ATOM 717 O O . ARG A 1 94 ? -29.232 -4.776 60.413 1.00 87.44 94 ARG A O 1
ATOM 724 N N . LYS A 1 95 ? -29.239 -6.017 58.535 1.00 85.56 95 LYS A N 1
ATOM 725 C CA . LYS A 1 95 ? -30.452 -6.768 58.886 1.00 85.56 95 LYS A CA 1
ATOM 726 C C . LYS A 1 95 ? -30.220 -7.735 60.052 1.00 85.56 95 LYS A C 1
ATOM 728 O O . LYS A 1 95 ? -31.089 -7.858 60.903 1.00 85.56 95 LYS A O 1
ATOM 733 N N . LEU A 1 96 ? -29.052 -8.370 60.131 1.00 84.19 96 LEU A N 1
ATOM 734 C CA . LEU A 1 96 ? -28.657 -9.201 61.271 1.00 84.19 96 LEU A CA 1
ATOM 735 C C . LEU A 1 96 ? -28.587 -8.382 62.567 1.00 84.19 96 LEU A C 1
ATOM 737 O O . LEU A 1 96 ? -29.095 -8.826 63.593 1.00 84.19 96 LEU A O 1
ATOM 741 N N . ARG A 1 97 ? -28.031 -7.161 62.514 1.00 83.38 97 ARG A N 1
ATOM 742 C CA . ARG A 1 97 ? -28.041 -6.227 63.655 1.00 83.38 97 ARG A CA 1
ATOM 743 C C . ARG A 1 97 ? -29.469 -5.861 64.070 1.00 83.38 97 ARG A C 1
ATOM 745 O O . ARG A 1 97 ? -29.782 -5.929 65.251 1.00 83.38 97 ARG A O 1
ATOM 752 N N . GLN A 1 98 ? -30.344 -5.565 63.107 1.00 85.19 98 GLN A N 1
ATOM 753 C CA . GLN A 1 98 ? -31.755 -5.275 63.383 1.00 85.19 98 GLN A CA 1
ATOM 754 C C . GLN A 1 98 ? -32.462 -6.452 64.078 1.00 85.19 98 GLN A C 1
ATOM 756 O O . GLN A 1 98 ? -33.150 -6.249 65.075 1.00 85.19 98 GLN A O 1
ATOM 761 N N . VAL A 1 99 ? -32.258 -7.682 63.593 1.00 83.69 99 VAL A N 1
ATOM 762 C CA . VAL A 1 99 ? -32.821 -8.894 64.214 1.00 83.69 99 VAL A CA 1
ATOM 763 C C . VAL A 1 99 ? -32.292 -9.084 65.636 1.00 83.69 99 VAL A C 1
ATOM 765 O O . VAL A 1 99 ? -33.064 -9.415 66.534 1.00 83.69 99 VAL A O 1
ATOM 768 N N . ALA A 1 100 ? -30.998 -8.843 65.860 1.00 80.38 100 ALA A N 1
ATOM 769 C CA . ALA A 1 100 ? -30.394 -8.930 67.185 1.00 80.38 100 ALA A CA 1
ATOM 770 C C . ALA A 1 100 ? -30.970 -7.882 68.157 1.00 80.38 100 ALA A C 1
ATOM 772 O O . ALA A 1 100 ? -31.277 -8.215 69.302 1.00 80.38 100 ALA A O 1
ATOM 773 N N . ASP A 1 101 ? -31.180 -6.643 67.704 1.00 81.12 101 ASP A N 1
ATOM 774 C CA . ASP A 1 101 ? -31.780 -5.570 68.509 1.00 81.12 101 ASP A CA 1
ATOM 775 C C . ASP A 1 101 ? -33.255 -5.847 68.848 1.00 81.12 101 ASP A C 1
ATOM 777 O O . ASP A 1 101 ? -33.703 -5.578 69.968 1.00 81.12 101 ASP A O 1
ATOM 781 N N . GLU A 1 102 ? -34.012 -6.422 67.908 1.00 80.75 102 GLU A N 1
ATOM 782 C CA . GLU A 1 102 ? -35.399 -6.852 68.121 1.00 80.75 102 GLU A CA 1
ATOM 783 C C . GLU A 1 102 ? -35.480 -8.036 69.101 1.00 80.75 102 GLU A C 1
ATOM 785 O O . GLU A 1 102 ? -36.300 -8.018 70.024 1.00 80.75 102 GLU A O 1
ATOM 790 N N . GLN A 1 103 ? -34.593 -9.032 68.976 1.00 76.50 103 GLN A N 1
ATOM 791 C CA . GLN A 1 103 ? -34.537 -10.183 69.887 1.00 76.50 103 GLN A CA 1
ATOM 792 C C . GLN A 1 103 ? -34.054 -9.828 71.293 1.00 76.50 103 GLN A C 1
ATOM 794 O O . GLN A 1 103 ? -34.502 -10.454 72.256 1.00 76.50 103 GLN A O 1
ATOM 799 N N . LYS A 1 104 ? -33.223 -8.789 71.445 1.00 73.88 104 LYS A N 1
ATOM 800 C CA . LYS A 1 104 ? -32.765 -8.287 72.752 1.00 73.88 104 LYS A CA 1
ATOM 801 C C . LYS A 1 104 ? -33.921 -7.920 73.689 1.00 73.88 104 LYS A C 1
ATOM 803 O O . LYS A 1 104 ? -33.751 -7.930 74.903 1.00 73.88 104 LYS A O 1
ATOM 808 N N . ARG A 1 105 ? -35.101 -7.615 73.135 1.00 73.88 105 ARG A N 1
ATOM 809 C CA . ARG A 1 105 ? -36.327 -7.315 73.893 1.00 73.88 105 ARG A CA 1
ATOM 810 C C . ARG A 1 105 ? -37.100 -8.557 74.343 1.00 73.88 105 ARG A C 1
ATOM 812 O O . ARG A 1 105 ? -37.955 -8.434 75.211 1.00 73.88 105 ARG A O 1
ATOM 819 N N . VAL A 1 106 ? -36.839 -9.717 73.738 1.00 69.44 106 VAL A N 1
ATOM 820 C CA . VAL A 1 106 ? -37.660 -10.931 73.878 1.00 69.44 106 VAL A CA 1
ATOM 821 C C . VAL A 1 106 ? -36.906 -12.061 74.585 1.00 69.44 106 VAL A C 1
ATOM 823 O O . VAL A 1 106 ? -37.516 -12.782 75.366 1.00 69.44 106 VAL A O 1
ATOM 826 N N . CYS A 1 107 ? -35.597 -12.217 74.358 1.00 60.16 107 CYS A N 1
ATOM 827 C CA . CYS A 1 107 ? -34.799 -13.289 74.961 1.00 60.16 107 CYS A CA 1
ATOM 828 C C . CYS A 1 107 ? -33.338 -12.831 75.128 1.00 60.16 107 CYS A C 1
ATOM 830 O O . CYS A 1 107 ? -32.641 -12.607 74.142 1.00 60.16 107 CYS A O 1
ATOM 832 N N . GLY A 1 108 ? -32.877 -12.638 76.369 1.00 61.88 108 GLY A N 1
ATOM 833 C CA . GLY A 1 108 ? -31.604 -11.959 76.660 1.00 61.88 108 GLY A CA 1
ATOM 834 C C . GLY A 1 108 ? -30.326 -12.789 76.471 1.00 61.88 108 GLY A C 1
ATOM 835 O O . GLY A 1 108 ? -29.261 -12.203 76.299 1.00 61.88 108 GLY A O 1
ATOM 836 N N . GLU A 1 109 ? -30.404 -14.123 76.489 1.00 67.50 109 GLU A N 1
ATOM 837 C CA . GLU A 1 109 ? -29.210 -14.982 76.615 1.00 67.50 109 GLU A CA 1
ATOM 838 C C . GLU A 1 109 ? -28.517 -15.345 75.288 1.00 67.50 109 GLU A C 1
ATOM 840 O O . GLU A 1 109 ? -27.299 -15.472 75.269 1.00 67.50 109 GLU A O 1
ATOM 845 N N . THR A 1 110 ? -29.230 -15.451 74.159 1.00 68.88 110 THR A N 1
ATOM 846 C CA . THR A 1 110 ? -28.651 -15.883 72.860 1.00 68.88 110 THR A CA 1
ATOM 847 C C . THR A 1 110 ? -28.148 -14.731 71.984 1.00 68.88 110 THR A C 1
ATOM 849 O O . THR A 1 110 ? -27.362 -14.921 71.055 1.00 68.88 110 THR A O 1
ATOM 852 N N . VAL A 1 111 ? -28.589 -13.507 72.275 1.00 75.69 111 VAL A N 1
ATOM 853 C CA . VAL A 1 111 ? -28.246 -12.293 71.517 1.00 75.69 111 VAL A CA 1
ATOM 854 C C . VAL A 1 111 ? -26.746 -11.946 71.566 1.00 75.69 111 VAL A C 1
ATOM 856 O O . VAL A 1 111 ? -26.206 -11.562 70.525 1.00 75.69 111 VAL A O 1
ATOM 859 N N . PRO A 1 112 ? -26.029 -12.090 72.702 1.00 72.81 112 PRO A N 1
ATOM 860 C CA . PRO A 1 112 ? -24.596 -11.795 72.767 1.00 72.81 112 PRO A CA 1
ATOM 861 C C . PRO A 1 112 ? -23.748 -12.700 71.866 1.00 72.81 112 PRO A C 1
ATOM 863 O O . PRO A 1 112 ? -22.814 -12.220 71.225 1.00 72.81 112 PRO A O 1
ATOM 866 N N . GLU A 1 113 ? -24.079 -13.990 71.781 1.00 72.06 113 GLU A N 1
ATOM 867 C CA . GLU A 1 113 ? -23.354 -14.958 70.948 1.00 72.06 113 GLU A CA 1
ATOM 868 C C . GLU A 1 113 ? -23.562 -14.680 69.457 1.00 72.06 113 GLU A C 1
ATOM 870 O O . GLU A 1 113 ? -22.602 -14.699 68.685 1.00 72.06 113 GLU A O 1
ATOM 875 N N . LEU A 1 114 ? -24.791 -14.325 69.066 1.00 76.12 114 LEU A N 1
ATOM 876 C CA . LEU A 1 114 ? -25.119 -13.952 67.691 1.00 76.12 114 LEU A CA 1
ATOM 877 C C . LEU A 1 114 ? -24.382 -12.676 67.263 1.00 76.12 114 LEU A C 1
ATOM 879 O O . LEU A 1 114 ? -23.800 -12.623 66.182 1.00 76.12 114 LEU A O 1
ATOM 883 N N . LEU A 1 115 ? -24.353 -11.657 68.130 1.00 76.69 115 LEU A N 1
ATOM 884 C CA . LEU A 1 115 ? -23.607 -10.420 67.882 1.00 76.69 115 LEU A CA 1
ATOM 885 C C . LEU A 1 115 ? -22.099 -10.669 67.772 1.00 76.69 115 LEU A C 1
ATOM 887 O O . LEU A 1 115 ? -21.448 -10.069 66.916 1.00 76.69 115 LEU A O 1
ATOM 891 N N . ARG A 1 116 ? -21.547 -11.577 68.588 1.00 76.38 116 ARG A N 1
ATOM 892 C CA . ARG A 1 116 ? -20.131 -11.957 68.505 1.00 76.38 116 ARG A CA 1
ATOM 893 C C . ARG A 1 116 ? -19.822 -12.681 67.195 1.00 76.38 116 ARG A C 1
ATOM 895 O O . ARG A 1 116 ? -18.849 -12.336 66.537 1.00 76.38 116 ARG A O 1
ATOM 902 N N . ALA A 1 117 ? -20.686 -13.605 66.771 1.00 76.50 117 ALA A N 1
ATOM 903 C CA . ALA A 1 117 ? -20.552 -14.298 65.490 1.00 76.50 117 ALA A CA 1
ATOM 904 C C . ALA A 1 117 ? -20.639 -13.338 64.287 1.00 76.50 117 ALA A C 1
ATOM 906 O O . ALA A 1 117 ? -19.892 -13.494 63.323 1.00 76.50 117 ALA A O 1
ATOM 907 N N . ILE A 1 118 ? -21.501 -12.315 64.352 1.00 80.19 118 ILE A N 1
ATOM 908 C CA . ILE A 1 118 ? -21.599 -11.266 63.321 1.00 80.19 118 ILE A CA 1
ATOM 909 C C . ILE A 1 118 ? -20.304 -10.450 63.239 1.00 80.19 118 ILE A C 1
ATOM 911 O O . ILE A 1 118 ? -19.828 -10.158 62.139 1.00 80.19 118 ILE A O 1
ATOM 915 N N . GLU A 1 119 ? -19.722 -10.072 64.379 1.00 79.75 119 GLU A N 1
ATOM 916 C CA . GLU A 1 119 ? -18.487 -9.286 64.384 1.00 79.75 119 GLU A CA 1
ATOM 917 C C . GLU A 1 119 ? -17.281 -10.131 63.934 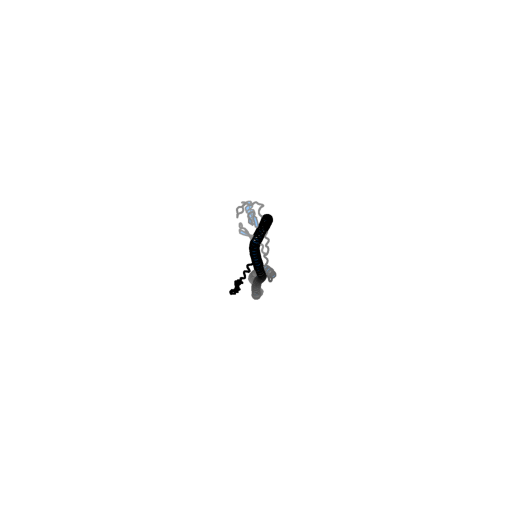1.00 79.75 119 GLU A C 1
ATOM 919 O O . GLU A 1 119 ? -16.500 -9.668 63.102 1.00 79.75 119 GLU A O 1
ATOM 924 N N . ASP A 1 120 ? -17.186 -11.399 64.354 1.00 76.06 120 ASP A N 1
ATOM 925 C CA . ASP A 1 120 ? -16.168 -12.344 63.866 1.00 76.06 120 ASP A CA 1
ATOM 926 C C . ASP A 1 120 ? -16.290 -12.566 62.348 1.00 76.06 120 ASP A C 1
ATOM 928 O O . ASP A 1 120 ? -15.291 -12.540 61.617 1.00 76.06 120 ASP A O 1
ATOM 932 N N . PHE A 1 121 ? -17.521 -12.716 61.842 1.00 79.62 121 PHE A N 1
ATOM 933 C CA . PHE A 1 121 ? -17.798 -12.803 60.409 1.00 79.62 121 PHE A CA 1
ATOM 934 C C . PHE A 1 121 ? -17.305 -11.550 59.680 1.00 79.62 121 PHE A C 1
ATOM 936 O O . PHE A 1 121 ? -16.594 -11.649 58.682 1.00 79.62 121 PHE A O 1
ATOM 943 N N . LYS A 1 122 ? -17.604 -10.357 60.198 1.00 79.12 122 LYS A N 1
ATOM 944 C CA . LYS A 1 122 ? -17.176 -9.087 59.602 1.00 79.12 122 LYS A CA 1
ATOM 945 C C . LYS A 1 122 ? -15.656 -8.948 59.556 1.00 79.12 122 LYS A C 1
ATOM 947 O O . LYS A 1 122 ? -15.133 -8.552 58.510 1.00 79.12 122 LYS A O 1
ATOM 952 N N . VAL A 1 123 ? -14.963 -9.279 60.647 1.00 81.12 123 VAL A N 1
ATOM 953 C CA . VAL A 1 123 ? -13.498 -9.191 60.750 1.00 81.12 123 VAL A CA 1
ATOM 954 C C . VAL A 1 123 ? -12.820 -10.144 59.770 1.00 81.12 123 VAL A C 1
ATOM 956 O O . VAL A 1 123 ? -11.817 -9.779 59.165 1.00 81.12 123 VAL A O 1
ATOM 959 N N . ARG A 1 124 ? -13.373 -11.341 59.557 1.00 79.50 124 ARG A N 1
ATOM 960 C CA . ARG A 1 124 ? -12.752 -12.349 58.690 1.00 79.50 124 ARG A CA 1
ATOM 961 C C . ARG A 1 124 ? -13.138 -12.212 57.216 1.00 79.50 124 ARG A C 1
ATOM 963 O O . ARG A 1 124 ? -12.283 -12.340 56.344 1.00 79.50 124 ARG A O 1
ATOM 970 N N . ILE A 1 125 ? -14.408 -11.950 56.925 1.00 80.69 125 ILE A N 1
ATOM 971 C CA . ILE A 1 125 ? -14.960 -12.025 55.566 1.00 80.69 125 ILE A CA 1
ATOM 972 C C . ILE A 1 125 ? -14.790 -10.708 54.805 1.00 80.69 125 ILE A C 1
ATOM 974 O O . ILE A 1 125 ? -14.451 -10.721 53.621 1.00 80.69 125 ILE A O 1
ATOM 978 N N . THR A 1 126 ? -14.934 -9.557 55.469 1.00 80.56 126 THR A N 1
ATOM 979 C CA . THR A 1 126 ? -14.792 -8.251 54.797 1.00 80.56 126 THR A CA 1
ATOM 980 C C . THR A 1 126 ? -13.406 -8.056 54.165 1.00 80.56 126 THR A C 1
ATOM 982 O O . THR A 1 126 ? -13.352 -7.650 52.999 1.00 80.56 126 THR A O 1
ATOM 985 N N . PRO A 1 127 ? -12.281 -8.367 54.848 1.00 87.88 127 PRO A N 1
ATOM 986 C CA . PRO A 1 127 ? -10.955 -8.237 54.246 1.00 87.88 127 PRO A CA 1
ATOM 987 C C . PRO A 1 127 ? -10.737 -9.195 53.075 1.00 87.88 127 PRO A C 1
ATOM 989 O O . PRO A 1 127 ? -10.062 -8.827 52.115 1.00 87.88 127 PRO A O 1
ATOM 992 N N . MET A 1 128 ? -11.336 -10.392 53.113 1.00 84.75 128 MET A N 1
ATOM 993 C CA . MET A 1 128 ? -11.258 -11.341 52.001 1.00 84.75 128 MET A CA 1
ATOM 994 C C . MET A 1 128 ? -11.921 -10.776 50.744 1.00 84.75 128 MET A C 1
ATOM 996 O O . MET A 1 128 ? -11.265 -10.704 49.712 1.00 84.75 128 MET A O 1
ATOM 1000 N N . PHE A 1 129 ? -13.159 -10.279 50.833 1.00 83.06 129 PHE A N 1
ATOM 1001 C CA . PHE A 1 129 ? -13.831 -9.665 49.680 1.00 83.06 129 PHE A CA 1
ATOM 1002 C C . PHE A 1 129 ? -13.115 -8.406 49.175 1.00 83.06 129 PHE A C 1
ATOM 1004 O O . PHE A 1 129 ? -13.065 -8.166 47.967 1.00 83.06 129 PHE A O 1
ATOM 1011 N N . ALA A 1 130 ? -12.534 -7.605 50.074 1.00 85.06 130 ALA A N 1
ATOM 1012 C CA . ALA A 1 130 ? -11.722 -6.454 49.681 1.00 85.06 130 ALA A CA 1
ATOM 1013 C C . ALA A 1 130 ? -10.469 -6.886 48.900 1.00 85.06 130 ALA A C 1
ATOM 1015 O O . ALA A 1 130 ? -10.179 -6.315 47.847 1.00 85.06 130 ALA A O 1
ATOM 1016 N N . LYS A 1 131 ? -9.770 -7.928 49.370 1.00 91.38 131 LYS A N 1
ATOM 1017 C CA . LYS A 1 131 ? -8.608 -8.505 48.687 1.00 91.38 131 LYS A CA 1
ATOM 1018 C C . LYS A 1 131 ? -8.991 -9.109 47.337 1.00 91.38 131 LYS A C 1
ATOM 1020 O O . LYS A 1 131 ? -8.341 -8.786 46.351 1.00 91.38 131 LYS A O 1
ATOM 1025 N N . THR A 1 132 ? -10.067 -9.895 47.266 1.00 89.00 132 THR A N 1
ATOM 1026 C CA . THR A 1 132 ? -10.563 -10.477 46.008 1.00 89.00 132 THR A CA 1
ATOM 1027 C C . THR A 1 132 ? -10.900 -9.390 44.995 1.00 89.00 132 THR A C 1
ATOM 1029 O O . THR A 1 132 ? -10.494 -9.483 43.842 1.00 89.00 132 THR A O 1
ATOM 1032 N N . ARG A 1 133 ? -11.568 -8.308 45.416 1.00 87.69 133 ARG A N 1
ATOM 1033 C CA . ARG A 1 133 ? -11.858 -7.177 44.526 1.00 87.69 133 ARG A CA 1
ATOM 1034 C C . ARG A 1 133 ? -10.585 -6.476 44.046 1.00 87.69 133 ARG A C 1
ATOM 1036 O O . ARG A 1 133 ? -10.502 -6.149 42.870 1.00 87.69 133 ARG A O 1
ATOM 1043 N N . SER A 1 134 ? -9.606 -6.270 44.928 1.00 92.88 134 SER A N 1
ATOM 1044 C CA . SER A 1 134 ? -8.306 -5.692 44.555 1.00 92.88 134 SER A CA 1
ATOM 1045 C C . SER A 1 134 ? -7.569 -6.567 43.538 1.00 92.88 134 SER A C 1
ATOM 1047 O O . SER A 1 134 ? -7.046 -6.061 42.549 1.00 92.88 134 SER A O 1
ATOM 1049 N N . GLN A 1 135 ? -7.556 -7.882 43.756 1.00 94.56 135 GLN A N 1
ATOM 1050 C CA . GLN A 1 135 ? -6.939 -8.834 42.834 1.00 94.56 135 GLN A CA 1
ATOM 1051 C C . GLN A 1 135 ? -7.670 -8.861 41.493 1.00 94.56 135 GLN A C 1
ATOM 1053 O O . GLN A 1 135 ? -7.026 -8.883 40.453 1.00 94.56 135 GLN A O 1
ATOM 1058 N N . GLN A 1 136 ? -9.002 -8.786 41.498 1.00 93.62 136 GLN A N 1
ATOM 1059 C CA . GLN A 1 136 ? -9.791 -8.710 40.273 1.00 93.62 136 GLN A CA 1
ATOM 1060 C C . GLN A 1 136 ? -9.442 -7.459 39.455 1.00 93.62 136 GLN A C 1
ATOM 1062 O O . GLN A 1 136 ? -9.193 -7.563 38.256 1.00 93.62 136 GLN A O 1
ATOM 1067 N N . THR A 1 137 ? -9.334 -6.293 40.103 1.00 95.31 137 THR A N 1
ATOM 1068 C CA . THR A 1 137 ? -8.916 -5.057 39.421 1.00 95.31 137 THR A CA 1
ATOM 1069 C C . THR A 1 137 ? -7.481 -5.129 38.899 1.00 95.31 137 THR A C 1
ATOM 1071 O O . THR A 1 137 ? -7.186 -4.595 37.833 1.00 95.31 137 THR A O 1
ATOM 1074 N N . GLU A 1 138 ? -6.584 -5.810 39.616 1.00 97.75 138 GLU A N 1
ATOM 1075 C CA . GLU A 1 138 ? -5.204 -6.019 39.175 1.00 97.75 138 GLU A CA 1
ATOM 1076 C C . GLU A 1 138 ? -5.136 -6.967 37.970 1.00 97.75 138 GLU A C 1
ATOM 1078 O O . GLU A 1 138 ? -4.444 -6.672 36.999 1.00 97.75 138 GLU A O 1
ATOM 1083 N N . ILE A 1 139 ? -5.908 -8.058 37.981 1.00 96.69 139 ILE A N 1
ATOM 1084 C CA . ILE A 1 139 ? -6.020 -8.993 36.854 1.00 96.69 139 ILE A CA 1
ATOM 1085 C C . ILE A 1 139 ? -6.570 -8.280 35.617 1.00 96.69 139 ILE A C 1
ATOM 1087 O O . ILE A 1 139 ? -6.049 -8.476 34.522 1.00 96.69 139 ILE A O 1
ATOM 1091 N N . GLU A 1 140 ? -7.600 -7.448 35.768 1.00 97.06 140 GLU A N 1
ATOM 1092 C CA . GLU A 1 140 ? -8.160 -6.661 34.664 1.00 97.06 140 GLU A CA 1
ATOM 1093 C C . GLU A 1 140 ? -7.134 -5.670 34.098 1.00 97.06 140 GLU A C 1
ATOM 1095 O O . GLU A 1 140 ? -6.939 -5.619 32.883 1.00 97.06 140 GLU A O 1
ATOM 1100 N N . ALA A 1 141 ? -6.397 -4.965 34.962 1.00 97.94 141 ALA A N 1
ATOM 1101 C CA . ALA A 1 141 ? -5.326 -4.064 34.540 1.00 97.94 141 ALA A CA 1
ATOM 1102 C C . ALA A 1 141 ? -4.173 -4.805 33.837 1.00 97.94 141 ALA A C 1
ATOM 1104 O O . ALA A 1 141 ? -3.634 -4.321 32.841 1.00 97.94 141 ALA A O 1
ATOM 1105 N N . LEU A 1 142 ? -3.790 -5.989 34.324 1.00 97.62 142 LEU A N 1
ATOM 1106 C CA . LEU A 1 142 ? -2.761 -6.821 33.696 1.00 97.62 142 LEU A CA 1
ATOM 1107 C C . LEU A 1 142 ? -3.221 -7.374 32.345 1.00 97.62 142 LEU A C 1
ATOM 1109 O O . LEU A 1 142 ? -2.434 -7.375 31.403 1.00 97.62 142 LEU A O 1
ATOM 1113 N N . LYS A 1 143 ? -4.489 -7.783 32.216 1.00 97.88 143 LYS A N 1
ATOM 1114 C CA . LYS A 1 143 ? -5.072 -8.204 30.932 1.00 97.88 143 LYS A CA 1
ATOM 1115 C C . LYS A 1 143 ? -5.065 -7.073 29.909 1.00 97.88 143 LYS A C 1
ATOM 1117 O O . LYS A 1 143 ? -4.722 -7.313 28.757 1.00 97.88 143 LYS A O 1
ATOM 1122 N N . GLN A 1 144 ? -5.390 -5.850 30.330 1.00 98.06 144 GLN A N 1
ATOM 1123 C CA . GLN A 1 144 ? -5.308 -4.683 29.455 1.00 98.06 144 GLN A CA 1
ATOM 1124 C C . GLN A 1 144 ? -3.868 -4.449 28.973 1.00 98.06 144 GLN A C 1
ATOM 1126 O O . GLN A 1 144 ? -3.636 -4.352 27.770 1.00 98.06 144 GLN A O 1
ATOM 1131 N N . LYS A 1 145 ? -2.892 -4.434 29.891 1.00 97.81 145 LYS A N 1
ATOM 1132 C CA . LYS A 1 145 ? -1.471 -4.263 29.542 1.00 97.81 145 LYS A CA 1
ATOM 1133 C C . LYS A 1 145 ? -0.945 -5.372 28.631 1.00 97.81 145 LYS A C 1
ATOM 1135 O O . LYS A 1 145 ? -0.133 -5.098 27.753 1.00 97.81 145 LYS A O 1
ATOM 1140 N N . LEU A 1 146 ? -1.392 -6.613 28.834 1.00 98.00 146 LEU A N 1
ATOM 1141 C CA . LEU A 1 146 ? -1.034 -7.736 27.971 1.00 98.00 146 LEU A CA 1
ATOM 1142 C C . LEU A 1 146 ? -1.564 -7.520 26.548 1.00 98.00 146 LEU A C 1
ATOM 1144 O O . LEU A 1 146 ? -0.793 -7.647 25.603 1.00 98.00 146 LEU A O 1
ATOM 1148 N N . GLY A 1 147 ? -2.828 -7.110 26.402 1.00 97.94 147 GLY A N 1
ATOM 1149 C CA . GLY A 1 147 ? -3.408 -6.794 25.095 1.00 97.94 147 GLY A CA 1
ATOM 1150 C C . GLY A 1 147 ? -2.697 -5.635 24.385 1.00 97.94 147 GLY A C 1
ATOM 1151 O O . GLY A 1 147 ? -2.431 -5.713 23.189 1.00 97.94 147 GLY A O 1
ATOM 1152 N N . GLU A 1 148 ? -2.321 -4.581 25.117 1.00 98.19 148 GLU A N 1
ATOM 1153 C CA . GLU A 1 148 ? -1.526 -3.466 24.576 1.00 98.19 148 GLU A CA 1
ATOM 1154 C C . GLU A 1 148 ? -0.131 -3.927 24.112 1.00 98.19 148 GLU A C 1
ATOM 1156 O O . GLU A 1 148 ? 0.334 -3.530 23.041 1.00 98.19 148 GLU A O 1
ATOM 1161 N N . ALA A 1 149 ? 0.531 -4.796 24.881 1.00 97.8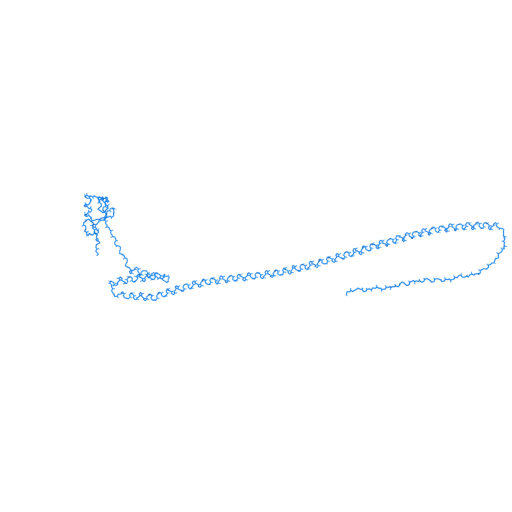1 149 ALA A N 1
ATOM 1162 C CA . ALA A 1 149 ? 1.836 -5.347 24.526 1.00 97.81 149 ALA A CA 1
ATOM 1163 C C . ALA A 1 149 ? 1.770 -6.288 23.310 1.00 97.81 149 ALA A C 1
ATOM 1165 O O . ALA A 1 149 ? 2.646 -6.231 22.446 1.00 97.81 149 ALA A O 1
ATOM 1166 N N . GLU A 1 150 ? 0.734 -7.123 23.213 1.00 98.31 150 GLU A N 1
ATOM 1167 C CA . GLU A 1 150 ? 0.494 -7.994 22.058 1.00 98.31 150 GLU A CA 1
ATOM 1168 C C . GLU A 1 150 ? 0.230 -7.178 20.788 1.00 98.31 150 GLU A C 1
ATOM 1170 O O . GLU A 1 150 ? 0.851 -7.445 19.758 1.00 98.31 150 GLU A O 1
ATOM 1175 N N . ALA A 1 151 ? -0.592 -6.127 20.873 1.00 98.25 151 ALA A N 1
ATOM 1176 C CA . ALA A 1 151 ? -0.842 -5.220 19.754 1.00 98.25 151 ALA A CA 1
ATOM 1177 C C . ALA A 1 151 ? 0.439 -4.500 19.292 1.00 98.25 151 ALA A C 1
ATOM 1179 O O . ALA A 1 151 ? 0.702 -4.405 18.091 1.00 98.25 151 ALA A O 1
ATOM 1180 N N . MET A 1 152 ? 1.276 -4.038 20.231 1.00 98.00 152 MET A N 1
ATOM 1181 C CA . MET A 1 152 ? 2.579 -3.451 19.898 1.00 98.00 152 MET A CA 1
ATOM 1182 C C . MET A 1 152 ? 3.529 -4.468 19.256 1.00 98.00 152 MET A C 1
ATOM 1184 O O . MET A 1 152 ? 4.245 -4.116 18.317 1.00 98.00 152 MET A O 1
ATOM 1188 N N . ARG A 1 153 ? 3.532 -5.726 19.718 1.00 98.38 153 ARG A N 1
ATOM 1189 C CA . ARG A 1 153 ? 4.348 -6.789 19.115 1.00 98.38 153 ARG A CA 1
ATOM 1190 C C . ARG A 1 153 ? 3.916 -7.066 17.678 1.00 98.38 153 ARG A C 1
ATOM 1192 O O . ARG A 1 153 ? 4.762 -7.102 16.791 1.00 98.38 153 ARG A O 1
ATOM 1199 N N . GLU A 1 154 ? 2.615 -7.184 17.438 1.00 98.31 154 GLU A N 1
ATOM 1200 C CA . GLU A 1 154 ? 2.069 -7.396 16.097 1.00 98.31 154 GLU A CA 1
ATOM 1201 C C . GLU A 1 154 ? 2.386 -6.215 15.162 1.00 98.31 154 GLU A C 1
ATOM 1203 O O . GLU A 1 154 ? 2.742 -6.402 13.997 1.00 98.31 154 GLU A O 1
ATOM 1208 N N . GLN A 1 155 ? 2.319 -4.981 15.673 1.00 97.75 155 GLN A N 1
ATOM 1209 C CA . GLN A 1 155 ? 2.714 -3.793 14.918 1.00 97.75 155 GLN A CA 1
ATOM 1210 C C . GLN A 1 155 ? 4.214 -3.795 14.583 1.00 97.75 155 GLN A C 1
ATOM 1212 O O . GLN A 1 155 ? 4.587 -3.433 13.465 1.00 97.75 155 GLN A O 1
ATOM 1217 N N . ALA A 1 156 ? 5.071 -4.219 15.515 1.00 98.06 156 ALA A N 1
ATOM 1218 C CA . ALA A 1 156 ? 6.508 -4.342 15.287 1.00 98.06 156 ALA A CA 1
ATOM 1219 C C . ALA A 1 156 ? 6.826 -5.418 14.236 1.00 98.06 156 ALA A C 1
ATOM 1221 O O . ALA A 1 156 ? 7.590 -5.150 13.312 1.00 98.06 156 ALA A O 1
ATOM 1222 N N . GLU A 1 157 ? 6.188 -6.589 14.315 1.00 98.31 157 GLU A N 1
ATOM 1223 C CA . GLU A 1 157 ? 6.326 -7.667 13.325 1.00 98.31 157 GLU A CA 1
ATOM 1224 C C . GLU A 1 157 ? 5.914 -7.192 11.920 1.00 98.31 157 GLU A C 1
ATOM 1226 O O . GLU A 1 157 ? 6.657 -7.386 10.953 1.00 98.31 157 GLU A O 1
ATOM 1231 N N . ARG A 1 158 ? 4.785 -6.475 11.806 1.00 98.38 158 ARG A N 1
ATOM 1232 C CA . ARG A 1 158 ? 4.347 -5.858 10.540 1.00 98.38 158 ARG A CA 1
ATOM 1233 C C . ARG A 1 158 ? 5.347 -4.824 10.015 1.00 98.38 158 ARG A C 1
ATOM 1235 O O . ARG A 1 158 ? 5.634 -4.804 8.819 1.00 98.38 158 ARG A O 1
ATOM 1242 N N . ALA A 1 159 ? 5.901 -3.982 10.886 1.00 98.12 159 ALA A N 1
ATOM 1243 C CA . ALA A 1 159 ? 6.911 -2.998 10.498 1.00 98.12 159 ALA A CA 1
ATOM 1244 C C . ALA A 1 159 ? 8.208 -3.667 10.008 1.00 98.12 159 ALA A C 1
ATOM 1246 O O . ALA A 1 159 ? 8.796 -3.225 9.019 1.00 98.12 159 ALA A O 1
ATOM 1247 N N . THR A 1 160 ? 8.638 -4.755 10.653 1.00 98.06 160 THR A N 1
ATOM 1248 C CA . THR A 1 160 ? 9.797 -5.543 10.216 1.00 98.06 160 THR A CA 1
ATOM 1249 C C . THR A 1 160 ? 9.555 -6.196 8.855 1.00 98.06 160 THR A C 1
ATOM 1251 O O . THR A 1 160 ? 10.442 -6.140 8.004 1.00 98.06 160 THR A O 1
ATOM 1254 N N . ALA A 1 161 ? 8.360 -6.743 8.608 1.00 98.19 161 ALA A N 1
ATOM 1255 C CA . ALA A 1 161 ? 8.002 -7.326 7.313 1.00 98.19 161 ALA A CA 1
ATOM 1256 C C . ALA A 1 161 ? 8.064 -6.291 6.173 1.00 98.19 161 ALA A C 1
ATOM 1258 O O . ALA A 1 161 ? 8.761 -6.508 5.182 1.00 98.19 161 ALA A O 1
ATOM 1259 N N . LEU A 1 162 ? 7.437 -5.122 6.357 1.00 98.19 162 LEU A N 1
ATOM 1260 C CA . LEU A 1 162 ? 7.478 -4.026 5.377 1.00 98.19 162 LEU A CA 1
ATOM 1261 C C . LEU A 1 162 ? 8.902 -3.504 5.138 1.00 98.19 162 LEU A C 1
ATOM 1263 O O . LEU A 1 162 ? 9.271 -3.177 4.011 1.00 98.19 162 LEU A O 1
ATOM 1267 N N . SER A 1 163 ? 9.728 -3.445 6.186 1.00 97.62 163 SER A N 1
ATOM 1268 C CA . SER A 1 163 ? 11.146 -3.088 6.056 1.00 97.62 163 SER A CA 1
ATOM 1269 C C . SER A 1 163 ? 11.909 -4.095 5.183 1.00 97.62 163 SER A C 1
ATOM 1271 O O . SER A 1 163 ? 12.717 -3.697 4.340 1.00 97.62 163 SER A O 1
ATOM 1273 N N . GLY A 1 164 ? 11.609 -5.392 5.324 1.00 98.00 164 GLY A N 1
ATOM 1274 C CA . GLY A 1 164 ? 12.151 -6.451 4.472 1.00 98.00 164 GLY A CA 1
ATOM 1275 C C . GLY A 1 164 ? 11.754 -6.295 3.001 1.00 98.00 164 GLY A C 1
ATOM 1276 O O . GLY A 1 164 ? 12.616 -6.343 2.124 1.00 98.00 164 GLY A O 1
ATOM 1277 N N . GLU A 1 165 ? 10.477 -6.027 2.719 1.00 98.19 165 GLU A N 1
ATOM 1278 C CA . GLU A 1 165 ? 9.990 -5.774 1.353 1.00 98.19 165 GLU A CA 1
ATOM 1279 C C . GLU A 1 165 ? 10.657 -4.544 0.719 1.00 98.19 165 GLU A C 1
ATOM 1281 O O . GLU A 1 165 ? 11.104 -4.592 -0.430 1.00 98.19 165 GLU A O 1
ATOM 1286 N N . LEU A 1 166 ? 10.808 -3.454 1.480 1.00 97.31 166 LEU A N 1
ATOM 1287 C CA . LEU A 1 166 ? 11.515 -2.256 1.020 1.00 97.31 166 LEU A CA 1
ATOM 1288 C C . LEU A 1 166 ? 12.991 -2.531 0.708 1.00 97.31 166 LEU A C 1
ATOM 1290 O O . LEU A 1 166 ? 13.530 -1.948 -0.234 1.00 97.31 166 LEU A O 1
ATOM 1294 N N . ALA A 1 167 ? 13.654 -3.402 1.471 1.00 98.06 167 ALA A N 1
ATOM 1295 C CA . ALA A 1 167 ? 15.033 -3.792 1.193 1.00 98.06 167 ALA A CA 1
ATOM 1296 C C . ALA A 1 167 ? 15.148 -4.559 -0.136 1.00 98.06 167 ALA A C 1
ATOM 1298 O O . ALA A 1 167 ? 16.041 -4.260 -0.932 1.00 98.06 167 ALA A O 1
ATOM 1299 N N . ILE A 1 168 ? 14.215 -5.477 -0.414 1.00 97.94 168 ILE A N 1
ATOM 1300 C CA . ILE A 1 168 ? 14.155 -6.223 -1.682 1.00 97.94 168 ILE A CA 1
ATOM 1301 C C . ILE A 1 168 ? 13.908 -5.270 -2.858 1.00 97.94 168 ILE A C 1
ATOM 1303 O O . ILE A 1 168 ? 14.639 -5.314 -3.847 1.00 97.94 168 ILE A O 1
ATOM 1307 N N . LEU A 1 169 ? 12.938 -4.357 -2.738 1.00 98.06 169 LEU A N 1
ATOM 1308 C CA . LEU A 1 169 ? 12.638 -3.374 -3.786 1.00 98.06 169 LEU A CA 1
ATOM 1309 C C . LEU A 1 169 ? 13.822 -2.442 -4.071 1.00 98.06 169 LEU A C 1
ATOM 1311 O O . LEU A 1 169 ? 14.090 -2.119 -5.226 1.00 98.06 169 LEU A O 1
ATOM 1315 N N . ARG A 1 170 ? 14.564 -2.029 -3.037 1.00 97.88 170 ARG A N 1
ATOM 1316 C CA . ARG A 1 170 ? 15.784 -1.226 -3.212 1.00 97.88 170 ARG A CA 1
ATOM 1317 C C . ARG A 1 170 ? 16.883 -2.006 -3.925 1.00 97.88 170 ARG A C 1
ATOM 1319 O O . ARG A 1 170 ? 17.565 -1.428 -4.767 1.00 97.88 170 ARG A O 1
ATOM 1326 N N . ALA A 1 171 ? 17.049 -3.292 -3.619 1.00 98.00 171 ALA A N 1
ATOM 1327 C CA . ALA A 1 171 ? 18.008 -4.139 -4.321 1.00 98.00 171 ALA A CA 1
ATOM 1328 C C . ALA A 1 171 ? 17.654 -4.270 -5.815 1.00 98.00 171 ALA A C 1
ATOM 1330 O O . ALA A 1 171 ? 18.526 -4.054 -6.654 1.00 98.00 171 ALA A O 1
ATOM 1331 N N . ASP A 1 172 ? 16.378 -4.511 -6.145 1.00 97.62 172 ASP A N 1
ATOM 1332 C CA . ASP A 1 172 ? 15.892 -4.560 -7.537 1.00 97.62 172 ASP A CA 1
ATOM 1333 C C . ASP A 1 172 ? 16.034 -3.204 -8.257 1.00 97.62 172 ASP A C 1
ATOM 1335 O O . ASP A 1 172 ? 16.365 -3.116 -9.437 1.00 97.62 172 ASP A O 1
ATOM 1339 N N . GLN A 1 173 ? 15.843 -2.094 -7.544 1.00 98.00 173 GLN A N 1
ATOM 1340 C CA . GLN A 1 173 ? 16.067 -0.772 -8.124 1.00 98.00 173 GLN A CA 1
ATOM 1341 C C . GLN A 1 173 ? 17.544 -0.554 -8.489 1.00 98.00 173 GLN A C 1
ATOM 1343 O O . GLN A 1 173 ? 17.839 0.008 -9.545 1.00 98.00 173 GLN A O 1
ATOM 1348 N N . VAL A 1 174 ? 18.478 -0.999 -7.643 1.00 98.31 174 VAL A N 1
ATOM 1349 C CA . VAL A 1 174 ? 19.920 -0.884 -7.907 1.00 98.31 174 VAL A CA 1
ATOM 1350 C C . VAL A 1 174 ? 20.329 -1.730 -9.114 1.00 98.31 174 VAL A C 1
ATOM 1352 O O . VAL A 1 174 ? 21.066 -1.232 -9.969 1.00 98.31 174 VAL A O 1
ATOM 1355 N N . THR A 1 175 ? 19.830 -2.964 -9.231 1.00 98.06 175 THR A N 1
ATOM 1356 C CA . THR A 1 175 ? 20.116 -3.826 -10.391 1.00 98.06 175 THR A CA 1
ATOM 1357 C C . THR A 1 175 ? 19.584 -3.207 -11.681 1.00 98.06 175 THR A C 1
ATOM 1359 O O . THR A 1 175 ? 20.353 -3.046 -12.626 1.00 98.06 175 THR A O 1
ATOM 1362 N N . ARG A 1 176 ? 18.333 -2.728 -11.701 1.00 98.00 176 ARG A N 1
ATOM 1363 C CA . ARG A 1 176 ? 17.752 -2.051 -12.878 1.00 98.00 176 ARG A CA 1
ATOM 1364 C C . ARG A 1 176 ? 18.520 -0.800 -13.293 1.00 98.00 176 ARG A C 1
ATOM 1366 O O . ARG A 1 176 ? 18.697 -0.548 -14.483 1.00 98.00 176 ARG A O 1
ATOM 1373 N N . VAL A 1 177 ? 18.983 0.005 -12.334 1.00 98.19 177 VAL A N 1
ATOM 1374 C CA . VAL A 1 177 ? 19.807 1.188 -12.634 1.00 98.19 177 VAL A CA 1
ATOM 1375 C C . VAL A 1 177 ? 21.150 0.776 -13.241 1.00 98.19 177 VAL A C 1
ATOM 1377 O O . VAL A 1 177 ? 21.610 1.426 -14.183 1.00 98.19 177 VAL A O 1
ATOM 1380 N N . SER A 1 178 ? 21.761 -0.306 -12.751 1.00 98.00 178 SER A N 1
ATOM 1381 C CA . SER A 1 178 ? 22.989 -0.858 -13.336 1.00 98.00 178 SER A CA 1
ATOM 1382 C C . SER A 1 178 ? 22.763 -1.345 -14.769 1.00 98.00 178 SER A C 1
ATOM 1384 O O . SER A 1 178 ? 23.504 -0.956 -15.667 1.00 98.00 178 SER A O 1
ATOM 1386 N N . GLU A 1 179 ? 21.704 -2.119 -15.009 1.00 98.12 179 GLU A N 1
ATOM 1387 C CA . GLU A 1 179 ? 21.347 -2.627 -16.340 1.00 98.12 179 GLU A CA 1
ATOM 1388 C C . GLU A 1 179 ? 21.064 -1.497 -17.334 1.00 98.12 179 GLU A C 1
ATOM 1390 O O . GLU A 1 179 ? 21.539 -1.527 -18.471 1.00 98.12 179 GLU A O 1
ATOM 1395 N N . LEU A 1 180 ? 20.339 -0.457 -16.906 1.00 98.12 180 LEU A N 1
ATOM 1396 C CA . LEU A 1 180 ? 20.103 0.733 -17.721 1.00 98.12 180 LEU A CA 1
ATOM 1397 C C . LEU A 1 180 ? 21.416 1.432 -18.071 1.00 98.12 180 LEU A C 1
ATOM 1399 O O . LEU A 1 180 ? 21.619 1.811 -19.225 1.00 98.12 180 LEU A O 1
ATOM 1403 N N . LYS A 1 181 ? 22.325 1.586 -17.103 1.00 98.19 181 LYS A N 1
ATOM 1404 C CA . LYS A 1 181 ? 23.644 2.181 -17.337 1.00 98.19 181 LYS A CA 1
ATOM 1405 C C . LYS A 1 181 ? 24.451 1.365 -18.350 1.00 98.19 181 LYS A C 1
ATOM 1407 O O . LYS A 1 181 ? 25.020 1.948 -19.271 1.00 98.19 181 LYS A O 1
ATOM 1412 N N . ASP A 1 182 ? 24.454 0.042 -18.232 1.00 98.00 182 ASP A N 1
ATOM 1413 C CA . ASP A 1 182 ? 25.142 -0.844 -19.174 1.00 98.00 182 ASP A CA 1
ATOM 1414 C C . ASP A 1 182 ? 24.523 -0.781 -20.577 1.00 98.00 182 ASP A C 1
ATOM 1416 O O . ASP A 1 182 ? 25.246 -0.731 -21.578 1.00 98.00 182 ASP A O 1
ATOM 1420 N N . ALA A 1 183 ? 23.193 -0.693 -20.670 1.00 97.88 183 ALA A N 1
ATOM 1421 C CA . ALA A 1 183 ? 22.485 -0.495 -21.931 1.00 97.88 183 ALA A CA 1
ATOM 1422 C C . ALA A 1 183 ? 22.842 0.850 -22.589 1.00 97.88 183 ALA A C 1
ATOM 1424 O O . ALA A 1 183 ? 23.100 0.887 -23.796 1.00 97.88 183 ALA A O 1
ATOM 1425 N N . TYR A 1 184 ? 22.931 1.937 -21.813 1.00 97.81 184 TYR A N 1
ATOM 1426 C CA . TYR A 1 184 ? 23.396 3.237 -22.308 1.00 97.81 184 TYR A CA 1
ATOM 1427 C C . TYR A 1 184 ? 24.838 3.168 -22.816 1.00 97.81 184 TYR A C 1
ATOM 1429 O O . TYR A 1 184 ? 25.105 3.578 -23.944 1.00 97.81 184 TYR A O 1
ATOM 1437 N N . MET A 1 185 ? 25.747 2.565 -22.046 1.00 98.31 185 MET A N 1
ATOM 1438 C CA . MET A 1 185 ? 27.142 2.381 -22.459 1.00 98.31 185 MET A CA 1
ATOM 1439 C C . MET A 1 185 ? 27.260 1.545 -23.739 1.00 98.31 185 MET A C 1
ATOM 1441 O O . MET A 1 185 ? 28.078 1.850 -24.609 1.00 98.31 185 MET A O 1
ATOM 1445 N N . LYS A 1 186 ? 26.440 0.497 -23.888 1.00 98.25 186 LYS A N 1
ATOM 1446 C CA . LYS A 1 186 ? 26.388 -0.313 -25.112 1.00 98.25 186 LYS A CA 1
ATOM 1447 C C . LYS A 1 186 ? 25.896 0.510 -26.301 1.00 98.25 186 LYS A C 1
ATOM 1449 O O . LYS A 1 186 ? 26.532 0.483 -27.350 1.00 98.25 186 LYS A O 1
ATOM 1454 N N . ARG A 1 187 ? 24.808 1.266 -26.136 1.00 98.12 187 ARG A N 1
ATOM 1455 C CA . ARG A 1 187 ? 24.269 2.149 -27.181 1.00 98.12 187 ARG A CA 1
ATOM 1456 C C . ARG A 1 187 ? 25.306 3.175 -27.635 1.00 98.12 187 ARG A C 1
ATOM 1458 O O . ARG A 1 187 ? 25.473 3.374 -28.833 1.00 98.12 187 ARG A O 1
ATOM 1465 N N . ASP A 1 188 ? 26.017 3.793 -26.700 1.00 97.94 188 ASP A N 1
ATOM 1466 C CA . ASP A 1 188 ? 27.013 4.816 -27.020 1.00 97.94 188 ASP A CA 1
ATOM 1467 C C . ASP A 1 188 ? 28.228 4.214 -27.753 1.00 97.94 188 ASP A C 1
ATOM 1469 O O . ASP A 1 188 ? 28.744 4.823 -28.690 1.00 97.94 188 ASP A O 1
ATOM 1473 N N . ARG A 1 189 ? 28.631 2.975 -27.421 1.00 98.44 189 ARG A N 1
ATOM 1474 C CA . ARG A 1 189 ? 29.648 2.227 -28.189 1.00 98.44 189 ARG A CA 1
ATOM 1475 C C . ARG A 1 189 ? 29.200 1.930 -29.618 1.00 98.44 189 ARG A C 1
ATOM 1477 O O . ARG A 1 189 ? 29.995 2.096 -30.538 1.00 98.44 189 ARG A O 1
ATOM 1484 N N . GLU A 1 190 ? 27.958 1.488 -29.812 1.00 98.00 190 GLU A N 1
ATOM 1485 C CA . GLU A 1 190 ? 27.429 1.227 -31.157 1.00 98.00 190 GLU A CA 1
ATOM 1486 C C . GLU A 1 190 ? 27.300 2.517 -31.973 1.00 98.00 190 GLU A C 1
ATOM 1488 O O . GLU A 1 190 ? 27.643 2.532 -33.153 1.00 98.00 190 GLU A O 1
ATOM 1493 N N . ARG A 1 191 ? 26.912 3.629 -31.339 1.00 98.12 191 ARG A N 1
ATOM 1494 C CA . ARG A 1 191 ? 26.899 4.943 -31.988 1.00 98.12 191 ARG A CA 1
ATOM 1495 C C . ARG A 1 191 ? 28.298 5.370 -32.433 1.00 98.12 191 ARG A C 1
ATOM 1497 O O . ARG A 1 191 ? 28.473 5.732 -33.587 1.00 98.12 191 ARG A O 1
ATOM 1504 N N . ALA A 1 192 ? 29.302 5.236 -31.566 1.00 98.25 192 ALA A N 1
ATOM 1505 C CA . ALA A 1 192 ? 30.685 5.548 -31.924 1.00 98.25 192 ALA A CA 1
ATOM 1506 C C . ALA A 1 192 ? 31.211 4.672 -33.079 1.00 98.25 192 ALA A C 1
ATOM 1508 O O . ALA A 1 192 ? 31.984 5.141 -33.913 1.00 98.25 192 ALA A O 1
ATOM 1509 N N . ARG A 1 193 ? 30.786 3.402 -33.155 1.00 98.19 193 ARG A N 1
ATOM 1510 C CA . ARG A 1 193 ? 31.105 2.512 -34.285 1.00 98.19 193 ARG A CA 1
ATOM 1511 C C . ARG A 1 193 ? 30.435 2.964 -35.580 1.00 98.19 193 ARG A C 1
ATOM 1513 O O . ARG A 1 193 ? 31.101 2.958 -36.611 1.00 98.19 193 ARG A O 1
ATOM 1520 N N . ALA A 1 194 ? 29.164 3.358 -35.522 1.00 97.75 194 ALA A N 1
ATOM 1521 C CA . ALA A 1 194 ? 28.443 3.895 -36.672 1.00 97.75 194 ALA A CA 1
ATOM 1522 C C . ALA A 1 194 ? 29.107 5.183 -37.188 1.00 97.75 194 ALA A C 1
ATOM 1524 O O . ALA A 1 194 ? 29.465 5.248 -38.360 1.00 97.75 194 ALA A O 1
ATOM 1525 N N . ASP A 1 195 ? 29.410 6.131 -36.297 1.00 97.62 195 ASP A N 1
ATOM 1526 C CA . ASP A 1 195 ? 30.091 7.384 -36.649 1.00 97.62 195 ASP A CA 1
ATOM 1527 C C . ASP A 1 195 ? 31.474 7.120 -37.290 1.00 97.62 195 ASP A C 1
ATOM 1529 O O . ASP A 1 195 ? 31.877 7.772 -38.258 1.00 97.62 195 ASP A O 1
ATOM 1533 N N . ALA A 1 196 ? 32.216 6.124 -36.786 1.00 97.94 196 ALA A N 1
ATOM 1534 C CA . ALA A 1 196 ? 33.499 5.720 -37.362 1.00 97.94 196 ALA A CA 1
ATOM 1535 C C . ALA A 1 196 ? 33.354 5.073 -38.752 1.00 97.94 196 ALA A C 1
ATOM 1537 O O . ALA A 1 196 ? 34.201 5.307 -39.622 1.00 97.94 196 ALA A O 1
ATOM 1538 N N . ALA A 1 197 ? 32.304 4.275 -38.966 1.00 98.00 197 ALA A N 1
ATOM 1539 C CA . ALA A 1 197 ? 31.990 3.676 -40.259 1.00 98.00 197 ALA A CA 1
ATOM 1540 C C . ALA A 1 197 ? 31.601 4.751 -41.285 1.00 98.00 197 ALA A C 1
ATOM 1542 O O . ALA A 1 197 ? 32.157 4.766 -42.383 1.00 98.00 197 ALA A O 1
ATOM 1543 N N . ASP A 1 198 ? 30.761 5.715 -40.905 1.00 97.56 198 ASP A N 1
ATOM 1544 C CA . ASP A 1 198 ? 30.385 6.847 -41.758 1.00 97.56 198 ASP A CA 1
ATOM 1545 C C . ASP A 1 198 ? 31.615 7.674 -42.165 1.00 97.56 198 ASP A C 1
ATOM 1547 O O . ASP A 1 198 ? 31.799 8.012 -43.338 1.00 97.56 198 ASP A O 1
ATOM 1551 N N . ALA A 1 199 ? 32.540 7.918 -41.230 1.00 97.94 199 ALA A N 1
ATOM 1552 C CA . ALA A 1 199 ? 33.808 8.580 -41.532 1.00 97.94 199 ALA A CA 1
ATOM 1553 C C . ALA A 1 199 ? 34.703 7.763 -42.489 1.00 97.94 199 ALA A C 1
ATOM 1555 O O . ALA A 1 199 ? 35.454 8.334 -43.284 1.00 97.94 199 ALA A O 1
ATOM 1556 N N . GLN A 1 200 ? 34.670 6.426 -42.428 1.00 98.12 200 GLN A N 1
ATOM 1557 C CA . GLN A 1 200 ? 35.361 5.571 -43.402 1.00 98.12 200 GLN A CA 1
ATOM 1558 C C . GLN A 1 200 ? 34.713 5.644 -44.786 1.00 98.12 200 GLN A C 1
ATOM 1560 O O . GLN A 1 200 ? 35.441 5.801 -45.766 1.00 98.12 200 GLN A O 1
ATOM 1565 N N . VAL A 1 201 ? 33.380 5.603 -44.868 1.00 98.12 201 VAL A N 1
ATOM 1566 C CA . VAL A 1 201 ? 32.637 5.745 -46.129 1.00 98.12 201 VAL A CA 1
ATOM 1567 C C . VAL A 1 201 ? 32.952 7.087 -46.786 1.00 98.12 201 VAL A C 1
ATOM 1569 O O . VAL A 1 201 ? 33.303 7.122 -47.963 1.00 98.12 201 VAL A O 1
ATOM 1572 N N . LEU A 1 202 ? 32.931 8.183 -46.023 1.00 98.44 202 LEU A N 1
ATOM 1573 C CA . LEU A 1 202 ? 33.252 9.512 -46.544 1.00 98.44 202 LEU A CA 1
ATOM 1574 C C . LEU A 1 202 ? 34.698 9.599 -47.065 1.00 98.44 202 LEU A C 1
ATOM 1576 O O . LEU A 1 202 ? 34.955 10.194 -48.113 1.00 98.44 202 LEU A O 1
ATOM 1580 N N . ARG A 1 203 ? 35.657 8.975 -46.365 1.00 98.19 203 ARG A N 1
ATOM 1581 C CA . ARG A 1 203 ? 37.049 8.878 -46.841 1.00 98.19 203 ARG A CA 1
ATOM 1582 C C . ARG A 1 203 ? 37.155 8.069 -48.131 1.00 98.19 203 ARG A C 1
ATOM 1584 O O . ARG A 1 203 ? 37.857 8.500 -49.042 1.00 98.19 203 ARG A O 1
ATOM 1591 N N . ALA A 1 204 ? 36.457 6.939 -48.225 1.00 97.25 204 ALA A N 1
ATOM 1592 C CA . ALA A 1 204 ? 36.442 6.110 -49.426 1.00 97.25 204 ALA A CA 1
ATOM 1593 C C . ALA A 1 204 ? 35.853 6.868 -50.627 1.00 97.25 204 ALA A C 1
ATOM 1595 O O . ALA A 1 204 ? 36.470 6.884 -51.687 1.00 97.25 204 ALA A O 1
ATOM 1596 N N . GLN A 1 205 ? 34.738 7.582 -50.439 1.00 98.12 205 GLN A N 1
ATOM 1597 C CA . GLN A 1 205 ? 34.128 8.426 -51.474 1.00 98.12 205 GLN A CA 1
ATOM 1598 C C . GLN A 1 205 ? 35.075 9.528 -51.959 1.00 98.12 205 GLN A C 1
ATOM 1600 O O . GLN A 1 205 ? 35.146 9.807 -53.155 1.00 98.12 205 GLN A O 1
ATOM 1605 N N . ARG A 1 206 ? 35.835 10.149 -51.048 1.00 98.38 206 ARG A N 1
ATOM 1606 C CA . ARG A 1 206 ? 36.833 11.157 -51.420 1.00 98.38 206 ARG A CA 1
ATOM 1607 C C . ARG A 1 206 ? 37.961 10.558 -52.262 1.00 98.38 206 ARG A C 1
ATOM 1609 O O . ARG A 1 206 ? 38.307 11.134 -53.289 1.00 98.38 206 ARG A O 1
ATOM 1616 N N . LEU A 1 207 ? 38.502 9.411 -51.850 1.00 98.00 207 LEU A N 1
ATOM 1617 C CA . LEU A 1 207 ? 39.537 8.703 -52.612 1.00 98.00 207 LEU A CA 1
ATOM 1618 C C . LEU A 1 207 ? 39.022 8.254 -53.983 1.00 98.00 207 LEU A C 1
ATOM 1620 O O . LEU A 1 207 ? 39.741 8.358 -54.973 1.00 98.00 207 LEU A O 1
ATOM 1624 N N . GLU A 1 208 ? 37.772 7.800 -54.060 1.00 97.81 208 GLU A N 1
ATOM 1625 C CA . GLU A 1 208 ? 37.130 7.449 -55.324 1.00 97.81 208 GLU A CA 1
ATOM 1626 C C . GLU A 1 208 ? 36.992 8.672 -56.238 1.00 97.81 208 GLU A C 1
ATOM 1628 O O . GLU A 1 208 ? 37.347 8.601 -57.414 1.00 97.81 208 GLU A O 1
ATOM 1633 N N . ALA A 1 209 ? 36.545 9.815 -55.709 1.00 98.31 209 ALA A N 1
ATOM 1634 C CA . ALA A 1 209 ? 36.455 11.056 -56.471 1.00 98.31 209 ALA A CA 1
ATOM 1635 C C . ALA A 1 209 ? 37.833 11.505 -56.992 1.00 98.31 209 ALA A C 1
ATOM 1637 O O . ALA A 1 209 ? 37.967 11.837 -58.171 1.00 98.31 209 ALA A O 1
ATOM 1638 N N . GLU A 1 210 ? 38.870 11.461 -56.152 1.00 98.19 210 GLU A N 1
ATOM 1639 C CA . GLU A 1 210 ? 40.253 11.761 -56.543 1.00 98.19 210 GLU A CA 1
ATOM 1640 C C . GLU A 1 210 ? 40.725 10.806 -57.659 1.00 98.19 210 GLU A C 1
ATOM 1642 O O . GLU A 1 210 ? 41.167 11.264 -58.718 1.00 98.19 210 GLU A O 1
ATOM 1647 N N . ALA A 1 211 ? 40.516 9.495 -57.506 1.00 97.81 211 ALA A N 1
ATOM 1648 C CA . ALA A 1 211 ? 40.832 8.500 -58.532 1.00 97.81 211 ALA A CA 1
ATOM 1649 C C . ALA A 1 211 ? 40.072 8.746 -59.849 1.00 97.81 211 ALA A C 1
ATOM 1651 O O . ALA A 1 211 ? 40.661 8.667 -60.928 1.00 97.81 211 ALA A O 1
ATOM 1652 N N . GLN A 1 212 ? 38.788 9.110 -59.793 1.00 98.06 212 GLN A N 1
ATOM 1653 C CA . GLN A 1 212 ? 38.003 9.456 -60.981 1.00 98.06 212 GLN A CA 1
ATOM 1654 C C . GLN A 1 212 ? 38.562 10.691 -61.699 1.00 98.06 212 GLN A C 1
ATOM 1656 O O . GLN A 1 212 ? 38.578 10.723 -62.933 1.00 98.06 212 GLN A O 1
ATOM 1661 N N . THR A 1 213 ? 39.034 11.703 -60.962 1.00 98.19 213 THR A N 1
ATOM 1662 C CA . THR A 1 213 ? 39.667 12.876 -61.584 1.00 98.19 213 THR A CA 1
ATOM 1663 C C . THR A 1 213 ? 40.964 12.510 -62.302 1.00 98.19 213 THR A C 1
ATOM 1665 O O . THR A 1 213 ? 41.170 12.953 -63.432 1.00 98.19 213 THR A O 1
ATOM 1668 N N . GLU A 1 214 ? 41.795 11.647 -61.715 1.00 98.00 214 GLU A N 1
ATOM 1669 C CA . GLU A 1 214 ? 43.020 11.155 -62.352 1.00 98.00 214 GLU A CA 1
ATOM 1670 C C . GLU A 1 214 ? 42.724 10.287 -63.579 1.00 98.00 214 GLU A C 1
ATOM 1672 O O . GLU A 1 214 ? 43.321 10.493 -64.636 1.00 98.00 214 GLU A O 1
ATOM 1677 N N . VAL A 1 215 ? 41.729 9.397 -63.508 1.00 97.56 215 VAL A N 1
ATOM 1678 C CA . VAL A 1 215 ? 41.270 8.623 -64.674 1.00 97.56 215 VAL A CA 1
ATOM 1679 C C . VAL A 1 215 ? 40.844 9.552 -65.814 1.00 97.56 215 VAL A C 1
ATOM 1681 O O . VAL A 1 215 ? 41.209 9.305 -66.963 1.00 97.56 215 VAL A O 1
ATOM 1684 N N . ARG A 1 216 ? 40.113 10.640 -65.532 1.00 98.19 216 ARG A N 1
ATOM 1685 C CA . ARG A 1 216 ? 39.739 11.631 -66.561 1.00 98.19 216 ARG A CA 1
ATOM 1686 C C . ARG A 1 216 ? 40.964 12.323 -67.165 1.00 98.19 216 ARG A C 1
ATOM 1688 O O . ARG A 1 216 ? 41.024 12.470 -68.383 1.00 98.19 216 ARG A O 1
ATOM 1695 N N . LYS A 1 217 ? 41.950 12.713 -66.349 1.00 98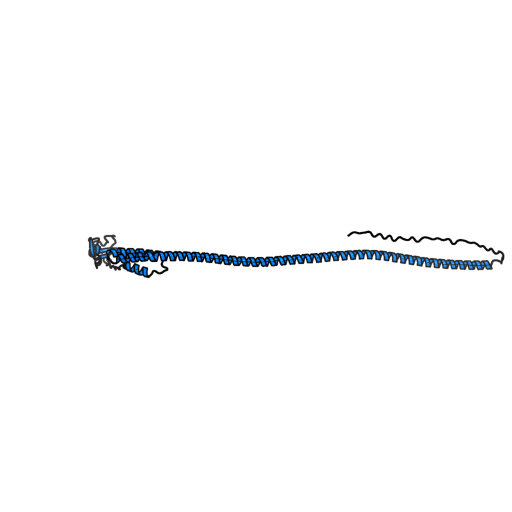.12 217 LYS A N 1
ATOM 1696 C CA . LYS A 1 217 ? 43.200 13.326 -66.838 1.00 98.12 217 LYS A CA 1
ATOM 1697 C C . LYS A 1 217 ? 43.976 12.375 -67.745 1.00 98.12 217 LYS A C 1
ATOM 1699 O O . LYS A 1 217 ? 44.367 12.770 -68.841 1.00 98.12 217 LYS A O 1
ATOM 1704 N N . LEU A 1 218 ? 44.167 11.128 -67.308 1.00 97.56 218 LEU A N 1
ATOM 1705 C CA . LEU A 1 218 ? 44.867 10.093 -68.070 1.00 97.56 218 LEU A CA 1
ATOM 1706 C C . LEU A 1 218 ? 44.157 9.779 -69.387 1.00 97.56 218 LEU A C 1
ATOM 1708 O O . LEU A 1 218 ? 44.822 9.694 -70.416 1.00 97.56 218 LEU A O 1
ATOM 1712 N N . LYS A 1 219 ? 42.820 9.692 -69.387 1.00 97.88 219 LYS A N 1
ATOM 1713 C CA . LYS A 1 219 ? 42.034 9.579 -70.626 1.00 97.88 219 LYS A CA 1
ATOM 1714 C C . LYS A 1 219 ? 42.312 10.741 -71.577 1.00 97.88 219 LYS A C 1
ATOM 1716 O O . LYS A 1 219 ? 42.660 10.495 -72.724 1.00 97.88 219 LYS A O 1
ATOM 1721 N N . GLY A 1 220 ? 42.290 11.979 -71.082 1.00 97.62 220 GLY A N 1
ATOM 1722 C CA . GLY A 1 220 ? 42.614 13.149 -71.901 1.00 97.62 220 GLY A CA 1
ATOM 1723 C C . GLY A 1 220 ? 44.053 13.152 -72.440 1.00 97.62 220 GLY A C 1
ATOM 1724 O O . GLY A 1 220 ? 44.289 13.610 -73.555 1.00 97.62 220 GLY A O 1
ATOM 1725 N N . PHE A 1 221 ? 45.034 12.638 -71.686 1.00 97.69 221 PHE A N 1
ATOM 1726 C CA . PHE A 1 221 ? 46.402 12.456 -72.196 1.00 97.69 221 PHE A CA 1
ATOM 1727 C C . PHE A 1 221 ? 46.477 11.385 -73.286 1.00 97.69 221 PHE A C 1
ATOM 1729 O O . PHE A 1 221 ? 47.176 11.585 -74.278 1.00 97.69 221 PHE A O 1
ATOM 1736 N N . LEU A 1 222 ? 45.762 10.271 -73.116 1.00 97.19 222 LEU A N 1
ATOM 1737 C CA . LEU A 1 222 ? 45.701 9.206 -74.115 1.00 97.19 222 LEU A CA 1
ATOM 1738 C C . LEU A 1 222 ? 45.043 9.687 -75.409 1.00 97.19 222 LEU A C 1
ATOM 1740 O O . LEU A 1 222 ? 45.587 9.421 -76.475 1.00 97.19 222 LEU A O 1
ATOM 1744 N N . GLU A 1 223 ? 43.931 10.420 -75.318 1.00 97.69 223 GLU A N 1
ATOM 1745 C CA . GLU A 1 223 ? 43.221 10.999 -76.465 1.00 97.69 223 GLU A CA 1
ATOM 1746 C C . GLU A 1 223 ? 44.133 11.945 -77.257 1.00 97.69 223 GLU A C 1
ATOM 1748 O O . GLU A 1 223 ? 44.388 11.692 -78.436 1.00 97.69 223 GLU A O 1
ATOM 1753 N N . ARG A 1 224 ? 44.755 12.932 -76.596 1.00 97.25 224 ARG A N 1
ATOM 1754 C CA . ARG A 1 224 ? 45.747 13.815 -77.240 1.00 97.25 224 ARG A CA 1
ATOM 1755 C C . ARG A 1 224 ? 46.895 13.029 -77.869 1.00 97.25 224 ARG A C 1
ATOM 1757 O O . ARG A 1 224 ? 47.232 13.234 -79.026 1.00 97.25 224 ARG A O 1
ATOM 1764 N N . GLY A 1 225 ? 47.445 12.051 -77.148 1.00 96.19 225 GLY A N 1
ATOM 1765 C CA . GLY A 1 225 ? 48.509 11.195 -77.672 1.00 96.19 225 GLY A CA 1
ATOM 1766 C C . GLY A 1 225 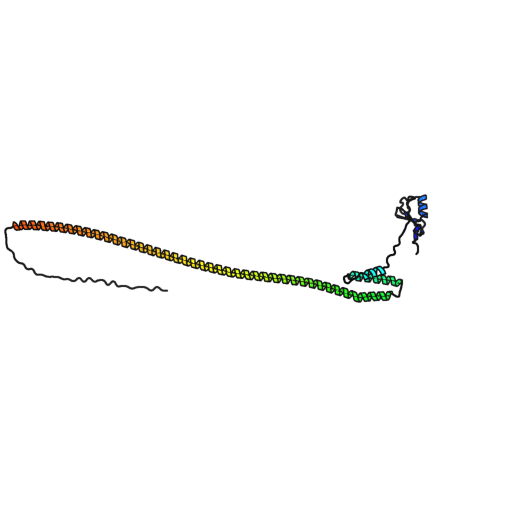? 48.070 10.313 -78.849 1.00 96.19 225 GLY A C 1
ATOM 1767 O O . GLY A 1 225 ? 48.900 9.901 -79.660 1.00 96.19 225 GLY A O 1
ATOM 1768 N N . THR A 1 226 ? 46.783 9.975 -78.972 1.00 96.88 226 THR A N 1
ATOM 1769 C CA . THR A 1 226 ? 46.251 9.327 -80.177 1.00 96.88 226 THR A CA 1
ATOM 1770 C C . THR A 1 226 ? 46.092 10.316 -81.321 1.00 96.88 226 THR A C 1
ATOM 1772 O O . THR A 1 226 ? 46.497 9.979 -82.430 1.00 96.88 226 THR A O 1
ATOM 1775 N N . GLU A 1 227 ? 45.576 11.520 -81.080 1.00 96.88 227 GLU A N 1
ATOM 1776 C CA . GLU A 1 227 ? 45.438 12.578 -82.089 1.00 96.88 227 GLU A CA 1
ATOM 1777 C C . GLU A 1 227 ? 46.799 12.976 -82.666 1.00 96.88 227 GLU A C 1
ATOM 1779 O O . GLU A 1 227 ? 46.967 12.973 -83.885 1.00 96.88 227 GLU A O 1
ATOM 1784 N N . ASP A 1 228 ? 47.802 13.186 -81.810 1.00 96.31 228 ASP A N 1
ATOM 1785 C CA . ASP A 1 228 ? 49.177 13.493 -82.211 1.00 96.31 228 ASP A CA 1
ATOM 1786 C C . ASP A 1 228 ? 49.764 12.386 -83.092 1.00 96.31 228 ASP A C 1
ATOM 1788 O O . ASP A 1 228 ? 50.358 12.661 -84.135 1.00 96.31 228 ASP A O 1
ATOM 1792 N N . ARG A 1 229 ? 49.557 11.112 -82.724 1.00 96.38 229 ARG A N 1
ATOM 1793 C CA . ARG A 1 229 ? 49.999 9.966 -83.537 1.00 96.38 229 ARG A CA 1
ATOM 1794 C C . ARG A 1 229 ? 49.294 9.910 -84.890 1.00 96.38 229 ARG A C 1
ATOM 1796 O O . ARG A 1 229 ? 49.945 9.614 -85.891 1.00 96.38 229 ARG A O 1
ATOM 1803 N N . HIS A 1 230 ? 47.994 10.199 -84.949 1.00 96.56 230 HIS A N 1
ATOM 1804 C CA . HIS A 1 230 ? 47.266 10.286 -86.219 1.00 96.56 230 HIS A CA 1
ATOM 1805 C C . HIS A 1 230 ? 47.771 11.460 -87.067 1.00 96.56 230 HIS A C 1
ATOM 1807 O O . HIS A 1 230 ? 48.009 11.284 -88.261 1.00 96.56 230 HIS A O 1
ATOM 1813 N N . GLY A 1 231 ? 48.013 12.623 -86.458 1.00 95.94 231 GLY A N 1
ATOM 1814 C CA . GLY A 1 231 ? 48.601 13.787 -87.117 1.00 95.94 231 GLY A CA 1
ATOM 1815 C C . GLY A 1 231 ? 49.994 13.498 -87.680 1.00 95.94 231 GLY A C 1
ATOM 1816 O O . GLY A 1 231 ? 50.262 13.786 -88.846 1.00 95.94 231 GLY A O 1
ATOM 1817 N N . GLN A 1 232 ? 50.861 12.848 -86.899 1.00 95.62 232 GLN A N 1
ATOM 1818 C CA . GLN A 1 232 ? 52.181 12.398 -87.348 1.00 95.62 232 GLN A CA 1
ATOM 1819 C C . GLN A 1 232 ? 52.083 11.382 -88.485 1.00 95.62 232 GLN A C 1
ATOM 1821 O O . GLN A 1 232 ? 52.797 11.514 -89.474 1.00 95.62 232 GLN A O 1
ATOM 1826 N N . LYS A 1 233 ? 51.179 10.399 -88.386 1.00 96.81 233 LYS A N 1
ATOM 1827 C CA . LYS A 1 233 ? 50.942 9.421 -89.454 1.00 96.81 233 LYS A CA 1
ATOM 1828 C C . LYS A 1 233 ? 50.502 10.107 -90.748 1.00 96.81 233 LYS A C 1
ATOM 1830 O O . LYS A 1 233 ? 51.060 9.807 -91.797 1.00 96.81 233 LYS A O 1
ATOM 1835 N N . ASN A 1 234 ? 49.568 11.054 -90.675 1.00 96.50 234 ASN A N 1
ATOM 1836 C CA . ASN A 1 234 ? 49.132 11.836 -91.834 1.00 96.50 234 ASN A CA 1
ATOM 1837 C C . ASN A 1 234 ? 50.290 12.649 -92.424 1.00 96.50 234 ASN A C 1
ATOM 1839 O O . ASN A 1 234 ? 50.481 12.633 -93.634 1.00 96.50 234 ASN A O 1
ATOM 1843 N N . LYS A 1 235 ? 51.116 13.286 -91.583 1.00 96.62 235 LYS A N 1
ATOM 1844 C CA . LYS A 1 235 ? 52.313 14.011 -92.031 1.00 96.62 235 LYS A CA 1
ATOM 1845 C C . LYS A 1 235 ? 53.321 13.091 -92.724 1.00 96.62 235 LYS A C 1
ATOM 1847 O O . LYS A 1 235 ? 53.859 13.468 -93.757 1.00 96.62 235 LYS A O 1
ATOM 1852 N N . ILE A 1 236 ? 53.561 11.894 -92.185 1.00 95.38 236 ILE A N 1
ATOM 1853 C CA . ILE A 1 236 ? 54.427 10.879 -92.806 1.00 95.38 236 ILE A CA 1
ATOM 1854 C C . ILE A 1 236 ? 53.869 10.469 -94.170 1.00 95.38 236 ILE A C 1
ATOM 1856 O O . ILE A 1 236 ? 54.628 10.428 -95.130 1.00 95.38 236 ILE A O 1
ATOM 1860 N N . ILE A 1 237 ? 52.561 10.212 -94.270 1.00 96.19 237 ILE A N 1
ATOM 1861 C CA . ILE A 1 237 ? 51.902 9.871 -95.540 1.00 96.19 237 ILE A CA 1
ATOM 1862 C C . ILE A 1 237 ? 52.074 11.006 -96.563 1.00 96.19 237 ILE A C 1
ATOM 1864 O O . ILE A 1 237 ? 52.447 10.738 -97.702 1.00 96.19 237 ILE A O 1
ATOM 1868 N N . THR A 1 238 ? 51.862 12.267 -96.168 1.00 96.06 238 THR A N 1
ATOM 1869 C CA . THR A 1 238 ? 52.075 13.428 -97.050 1.00 96.06 238 THR A CA 1
ATOM 1870 C C . THR A 1 238 ? 53.529 13.529 -97.503 1.00 96.06 238 THR A C 1
ATOM 1872 O O . THR A 1 238 ? 53.780 13.608 -98.697 1.00 96.06 238 THR A O 1
ATOM 1875 N N . LEU A 1 239 ? 54.493 13.433 -96.581 1.00 95.12 239 LEU A N 1
ATOM 1876 C CA . LEU A 1 239 ? 55.920 13.482 -96.917 1.00 95.12 239 LEU A CA 1
ATOM 1877 C C . LEU A 1 239 ? 56.350 12.325 -97.828 1.00 95.12 239 LEU A C 1
ATOM 1879 O O . LEU A 1 239 ? 57.202 12.508 -98.690 1.00 95.12 239 LEU A O 1
ATOM 1883 N N . GLN A 1 240 ? 55.775 11.132 -97.653 1.00 95.88 240 GLN A N 1
ATOM 1884 C CA . GLN A 1 240 ? 56.010 9.997 -98.548 1.00 95.88 240 GLN A CA 1
ATOM 1885 C C . GLN A 1 240 ? 55.493 10.274 -99.961 1.00 95.88 240 GLN A C 1
ATOM 1887 O O . GLN A 1 240 ? 56.158 9.903 -100.925 1.00 95.88 240 GLN A O 1
ATOM 1892 N N . LYS A 1 241 ? 54.339 10.938 -100.084 1.00 96.62 241 LYS A N 1
ATOM 1893 C CA . LYS A 1 241 ? 53.796 11.365 -101.373 1.00 96.62 241 LYS A CA 1
ATOM 1894 C C . LYS A 1 241 ? 54.670 12.440 -102.021 1.00 96.62 241 LYS A C 1
ATOM 1896 O O . LYS A 1 241 ? 55.083 12.251 -103.155 1.00 96.62 241 LYS A O 1
ATOM 1901 N N . ASP A 1 242 ? 55.014 13.499 -101.288 1.00 94.25 242 ASP A N 1
ATOM 1902 C CA . ASP A 1 242 ? 55.877 14.578 -101.790 1.00 94.25 242 ASP A CA 1
ATOM 1903 C C . ASP A 1 242 ? 57.238 14.031 -102.243 1.00 94.25 242 ASP A C 1
ATOM 1905 O O . ASP A 1 242 ? 57.767 14.424 -103.280 1.00 94.25 242 ASP A O 1
ATOM 1909 N N . LYS A 1 243 ? 57.795 13.075 -101.486 1.00 95.94 243 LYS A N 1
ATOM 1910 C CA . LYS A 1 243 ? 59.011 12.354 -101.866 1.00 95.94 243 LYS A CA 1
ATOM 1911 C C . LYS A 1 243 ? 58.831 11.609 -103.193 1.00 95.94 243 LYS A C 1
ATOM 1913 O O . LYS A 1 243 ? 59.706 11.716 -104.043 1.00 95.94 243 LYS A O 1
ATOM 1918 N N . ALA A 1 244 ? 57.734 10.872 -103.369 1.00 94.94 244 ALA A N 1
ATOM 1919 C CA . ALA A 1 244 ? 57.458 10.145 -104.608 1.00 94.94 244 ALA A CA 1
ATOM 1920 C C . ALA A 1 244 ? 57.278 11.096 -105.808 1.00 94.94 244 ALA A C 1
ATOM 1922 O O . ALA A 1 244 ? 57.831 10.840 -106.877 1.00 94.94 244 ALA A O 1
ATOM 1923 N N . ASP A 1 245 ? 56.575 12.217 -105.619 1.00 94.75 245 ASP A N 1
ATOM 1924 C CA . ASP A 1 245 ? 56.388 13.249 -106.645 1.00 94.75 245 ASP A CA 1
ATOM 1925 C C . ASP A 1 245 ? 57.739 13.888 -107.040 1.00 94.75 245 ASP A C 1
ATOM 1927 O O . ASP A 1 245 ? 58.025 14.070 -108.225 1.00 94.75 245 ASP A O 1
ATOM 1931 N N . LEU A 1 246 ? 58.614 14.181 -106.067 1.00 94.19 246 LEU A N 1
ATOM 1932 C CA . LEU A 1 246 ? 59.975 14.677 -106.317 1.00 94.19 246 LEU A CA 1
ATOM 1933 C C . LEU A 1 246 ? 60.864 13.632 -107.002 1.00 94.19 246 LEU A C 1
ATOM 1935 O O . LEU A 1 246 ? 61.598 13.976 -107.923 1.00 94.19 246 LEU A O 1
ATOM 1939 N N . GLU A 1 247 ? 60.805 12.365 -106.588 1.00 94.06 247 GLU A N 1
ATOM 1940 C CA . GLU A 1 247 ? 61.523 11.269 -107.254 1.00 94.06 247 GLU A CA 1
ATOM 1941 C C . GLU A 1 247 ? 61.091 11.146 -108.722 1.00 94.06 247 GLU A C 1
ATOM 1943 O O . GLU A 1 247 ? 61.944 10.996 -109.597 1.00 94.06 247 GLU A O 1
ATOM 1948 N N . GLN A 1 248 ? 59.794 11.291 -109.012 1.00 93.31 248 GLN A N 1
ATOM 1949 C CA . GLN A 1 248 ? 59.271 11.307 -110.376 1.00 93.31 248 GLN A CA 1
ATOM 1950 C C . GLN A 1 248 ? 59.777 12.519 -111.176 1.00 93.31 248 GLN A C 1
ATOM 1952 O O . GLN A 1 248 ? 60.167 12.361 -112.333 1.00 93.31 248 GLN A O 1
ATOM 1957 N N . GLN A 1 249 ? 59.821 13.715 -110.576 1.00 92.94 249 GLN A N 1
ATOM 1958 C CA . GLN A 1 249 ? 60.394 14.909 -111.215 1.00 92.94 249 GLN A CA 1
ATOM 1959 C C . GLN A 1 249 ? 61.885 14.741 -111.510 1.00 92.94 249 GLN A C 1
ATOM 1961 O O . GLN A 1 249 ? 62.326 15.062 -112.610 1.00 92.94 249 GLN A O 1
ATOM 1966 N N . VAL A 1 250 ? 62.661 14.216 -110.556 1.00 91.69 250 VAL A N 1
ATOM 1967 C CA . VAL A 1 250 ? 64.091 13.939 -110.744 1.00 91.69 250 VAL A CA 1
ATOM 1968 C C . VAL A 1 250 ? 64.291 12.916 -111.855 1.00 91.69 250 VAL A C 1
ATOM 1970 O O . VAL A 1 250 ? 65.133 13.133 -112.716 1.00 91.69 250 VAL A O 1
ATOM 1973 N N . GLN A 1 251 ? 63.505 11.836 -111.891 1.00 91.38 251 GLN A N 1
ATOM 1974 C CA . GLN A 1 251 ? 63.549 10.868 -112.991 1.00 91.38 251 GLN A CA 1
ATOM 1975 C C . GLN A 1 251 ? 63.198 11.510 -114.339 1.00 91.38 251 GLN A C 1
ATOM 1977 O O . GLN A 1 251 ? 63.874 11.234 -115.327 1.00 91.38 251 GLN A O 1
ATOM 1982 N N . GLY A 1 252 ? 62.193 12.391 -114.374 1.00 90.31 252 GLY A N 1
ATOM 1983 C CA . GLY A 1 252 ? 61.831 13.170 -115.559 1.00 90.31 252 GLY A CA 1
ATOM 1984 C C . GLY A 1 252 ? 62.982 14.050 -116.046 1.00 90.31 252 GLY A C 1
ATOM 1985 O O . GLY A 1 252 ? 63.422 13.904 -117.182 1.00 90.31 252 GLY A O 1
ATOM 1986 N N . LEU A 1 253 ? 63.543 14.881 -115.163 1.00 89.50 253 LEU A N 1
ATOM 1987 C CA . LEU A 1 253 ? 64.700 15.736 -115.452 1.00 89.50 253 LEU A CA 1
ATOM 1988 C C . LEU A 1 253 ? 65.943 14.928 -115.843 1.00 89.50 253 LEU A C 1
ATOM 1990 O O . LEU A 1 253 ? 66.695 15.342 -116.716 1.00 89.50 253 LEU A O 1
ATOM 1994 N N . MET A 1 254 ? 66.185 13.774 -115.218 1.00 88.25 254 MET A N 1
ATOM 1995 C CA . MET A 1 254 ? 67.264 12.868 -115.617 1.00 88.25 254 MET A CA 1
ATOM 1996 C C . MET A 1 254 ? 67.037 12.305 -117.023 1.00 88.25 254 MET A C 1
ATOM 1998 O O . MET A 1 254 ? 68.002 12.167 -117.772 1.00 88.25 254 MET A O 1
ATOM 2002 N N . GLY A 1 255 ? 65.788 12.005 -117.388 1.00 85.62 255 GLY A N 1
ATOM 2003 C CA . GLY A 1 255 ? 65.402 11.642 -118.751 1.00 85.62 255 GLY A CA 1
ATOM 2004 C C . GLY A 1 255 ? 65.683 12.771 -119.743 1.00 85.62 255 GLY A C 1
ATOM 2005 O O . GLY A 1 255 ? 66.377 12.551 -120.732 1.00 85.62 255 GLY A O 1
ATOM 2006 N N . GLU A 1 256 ? 65.248 13.994 -119.435 1.00 85.50 256 GLU A N 1
ATOM 2007 C CA . GLU A 1 256 ? 65.519 15.190 -120.249 1.00 85.50 256 GLU A CA 1
ATOM 2008 C C . GLU A 1 256 ? 67.025 15.471 -120.384 1.00 85.50 256 GLU A C 1
ATOM 2010 O O . GLU A 1 256 ? 67.524 15.733 -121.477 1.00 85.50 256 GLU A O 1
ATOM 2015 N N . LEU A 1 257 ? 67.789 15.370 -119.291 1.00 83.00 257 LEU A N 1
ATOM 2016 C CA . LEU A 1 257 ? 69.247 15.512 -119.307 1.00 83.00 257 LEU A CA 1
ATOM 2017 C C . LEU A 1 257 ? 69.919 14.416 -120.132 1.00 83.00 257 LEU A C 1
ATOM 2019 O O . LEU A 1 257 ? 70.926 14.685 -120.782 1.00 83.00 257 LEU A O 1
ATOM 2023 N N . TRP A 1 258 ? 69.398 13.189 -120.118 1.00 83.31 258 TRP A N 1
ATOM 2024 C CA . TRP A 1 258 ? 69.898 12.101 -120.955 1.00 83.31 258 TRP A CA 1
ATOM 2025 C C . TRP A 1 258 ? 69.632 12.373 -122.443 1.00 83.31 258 TRP A C 1
ATOM 2027 O O . TRP A 1 258 ? 70.528 12.175 -123.266 1.00 83.31 258 TRP A O 1
ATOM 2037 N N . GLU A 1 259 ? 68.459 12.910 -122.789 1.00 80.19 259 GLU A N 1
ATOM 2038 C CA . GLU A 1 259 ? 68.142 13.369 -124.147 1.00 80.19 259 GLU A CA 1
ATOM 2039 C C . GLU A 1 259 ? 69.053 14.523 -124.591 1.00 80.19 259 GLU A C 1
ATOM 2041 O O . GLU A 1 259 ? 69.658 14.449 -125.662 1.00 80.19 259 GLU A O 1
ATOM 2046 N N . LEU A 1 260 ? 69.227 15.549 -123.751 1.00 77.56 260 LEU A N 1
ATOM 2047 C CA . LEU A 1 260 ? 70.124 16.681 -124.011 1.00 77.56 260 LEU A CA 1
ATOM 2048 C C . LEU A 1 260 ? 71.589 16.242 -124.125 1.00 77.56 260 LEU A C 1
ATOM 2050 O O . LEU A 1 260 ? 72.309 16.709 -125.006 1.00 77.56 260 LEU A O 1
ATOM 2054 N N . ARG A 1 261 ? 72.038 15.309 -123.280 1.00 76.69 261 ARG A N 1
ATOM 2055 C CA . ARG A 1 261 ? 73.389 14.731 -123.337 1.00 76.69 261 ARG A CA 1
ATOM 2056 C C . ARG A 1 261 ? 73.621 13.945 -124.625 1.00 76.69 261 ARG A C 1
ATOM 2058 O O . ARG A 1 261 ? 74.720 14.008 -125.162 1.00 76.69 261 ARG A O 1
ATOM 2065 N N . ASN A 1 262 ? 72.610 13.244 -125.133 1.00 68.94 262 ASN A N 1
ATOM 2066 C CA . ASN A 1 262 ? 72.687 12.546 -126.419 1.00 68.94 262 ASN A CA 1
ATOM 2067 C C . ASN A 1 262 ? 72.601 13.497 -127.629 1.00 68.94 262 ASN A C 1
ATOM 2069 O O . ASN A 1 262 ? 73.010 13.117 -128.725 1.00 68.94 262 ASN A O 1
ATOM 2073 N N . GLN A 1 263 ? 72.107 14.726 -127.445 1.00 58.03 263 GLN A N 1
ATOM 2074 C CA . GLN A 1 263 ? 72.079 15.782 -128.466 1.00 58.03 263 GLN A CA 1
ATOM 2075 C C . GLN A 1 263 ? 73.313 16.705 -128.433 1.00 58.03 263 GLN A C 1
ATOM 2077 O O . GLN A 1 263 ? 73.576 17.412 -129.407 1.00 58.03 263 GLN A O 1
ATOM 2082 N N . ALA A 1 264 ? 74.099 16.699 -127.353 1.00 41.72 264 ALA A N 1
ATOM 2083 C CA . ALA A 1 264 ? 75.337 17.463 -127.255 1.00 41.72 264 ALA A CA 1
ATOM 2084 C C . ALA A 1 264 ? 76.492 16.742 -127.990 1.00 41.72 264 ALA A C 1
ATOM 2086 O O . ALA A 1 264 ? 76.813 15.600 -127.652 1.00 41.72 264 ALA A O 1
ATOM 2087 N N . PRO A 1 265 ? 77.169 17.373 -128.972 1.00 40.84 265 PRO A N 1
ATOM 2088 C CA . PRO A 1 265 ? 78.357 16.794 -129.589 1.00 40.84 265 PRO A CA 1
ATOM 2089 C C . PRO A 1 265 ? 79.462 16.627 -128.540 1.00 40.84 265 PRO A C 1
ATOM 2091 O O . PRO A 1 265 ? 79.740 17.542 -127.764 1.00 40.84 265 PRO A O 1
ATOM 2094 N N . ALA A 1 266 ? 80.081 15.445 -128.533 1.00 37.22 266 ALA A N 1
ATOM 2095 C CA . ALA A 1 266 ? 81.133 15.045 -127.609 1.00 37.22 266 ALA A CA 1
ATOM 2096 C C . ALA A 1 266 ? 82.253 16.097 -127.526 1.00 37.22 266 ALA A C 1
ATOM 2098 O O . ALA A 1 266 ? 83.129 16.167 -128.388 1.00 37.22 266 ALA A O 1
ATOM 2099 N N . ARG A 1 267 ? 82.237 16.905 -126.463 1.00 36.59 267 ARG A N 1
ATOM 2100 C CA . ARG A 1 267 ? 83.361 17.748 -126.059 1.00 36.59 267 ARG A CA 1
ATOM 2101 C C . ARG A 1 267 ? 83.923 17.170 -124.764 1.00 36.59 267 ARG A C 1
ATOM 2103 O O . ARG A 1 267 ? 83.436 17.436 -123.673 1.00 36.59 267 ARG A O 1
ATOM 2110 N N . SER A 1 268 ? 84.889 16.280 -124.962 1.00 41.72 268 SER A N 1
ATOM 2111 C CA . SER A 1 268 ? 85.792 15.727 -123.959 1.00 41.72 268 SER A CA 1
ATOM 2112 C C . SER A 1 268 ? 86.816 16.799 -123.603 1.00 41.72 268 SER A C 1
ATOM 2114 O O . SER A 1 268 ? 87.713 17.020 -124.406 1.00 41.72 268 SER A O 1
ATOM 2116 N N . ASP A 1 269 ? 86.671 17.458 -122.457 1.00 38.62 269 ASP A N 1
ATOM 2117 C CA . ASP A 1 269 ? 87.781 18.092 -121.734 1.00 38.62 269 ASP A CA 1
ATOM 2118 C C . ASP A 1 269 ? 87.329 18.524 -120.329 1.00 38.62 269 ASP A C 1
ATOM 2120 O O . ASP A 1 269 ? 86.177 18.917 -120.154 1.00 38.62 269 ASP A O 1
ATOM 2124 N N . TYR A 1 270 ? 88.281 18.501 -119.388 1.00 37.81 270 TYR A N 1
ATOM 2125 C CA . TYR A 1 270 ? 88.242 18.825 -117.946 1.00 37.81 270 TYR A CA 1
ATOM 2126 C C . TYR A 1 270 ? 87.985 17.635 -117.001 1.00 37.81 270 TYR A C 1
ATOM 2128 O O . TYR A 1 270 ? 86.851 17.211 -116.806 1.00 37.81 270 TYR A O 1
ATOM 2136 N N . THR A 1 271 ? 89.021 16.899 -116.570 1.00 36.81 271 THR A N 1
ATOM 2137 C CA . THR A 1 271 ? 90.057 17.187 -115.535 1.00 36.81 271 THR A CA 1
ATOM 2138 C C . THR A 1 271 ? 89.519 17.256 -114.102 1.00 36.81 271 THR A C 1
ATOM 2140 O O . THR A 1 271 ? 88.991 18.276 -113.671 1.00 36.81 271 THR A O 1
ATOM 2143 N N . ASP A 1 272 ? 89.681 16.141 -113.389 1.00 40.66 272 ASP A N 1
ATOM 2144 C CA . ASP A 1 272 ? 90.630 16.002 -112.272 1.00 40.66 272 ASP A CA 1
ATOM 2145 C C . ASP A 1 272 ? 90.796 17.238 -111.369 1.00 40.66 272 ASP A C 1
ATOM 2147 O O . ASP A 1 272 ? 91.587 18.131 -111.665 1.00 40.66 272 ASP A O 1
ATOM 2151 N N . LEU A 1 273 ? 90.054 17.264 -110.258 1.00 41.47 273 LEU A N 1
ATOM 2152 C CA . LEU A 1 273 ? 90.351 18.071 -109.073 1.00 41.47 273 LEU A CA 1
ATOM 2153 C C . LEU A 1 273 ? 89.938 17.278 -107.828 1.00 41.47 273 LEU A C 1
ATOM 2155 O O . LEU A 1 273 ? 88.780 17.275 -107.407 1.00 41.47 273 LEU A O 1
ATOM 2159 N N . GLU A 1 274 ? 90.929 16.587 -107.272 1.00 41.53 274 GLU A N 1
ATOM 2160 C CA . GLU A 1 274 ? 90.990 16.192 -105.871 1.00 41.53 274 GLU A CA 1
ATOM 2161 C C . GLU A 1 274 ? 90.809 17.442 -104.994 1.00 41.53 274 GLU A C 1
ATOM 2163 O O . GLU A 1 274 ? 91.525 18.431 -105.157 1.00 41.53 274 GLU A O 1
ATOM 2168 N N . LEU A 1 275 ? 89.856 17.405 -104.061 1.00 45.66 275 LEU A N 1
ATOM 2169 C CA . LEU A 1 275 ? 89.841 18.308 -102.914 1.00 45.66 275 LEU A CA 1
ATOM 2170 C C . LEU A 1 275 ? 89.607 17.484 -101.648 1.00 45.66 275 LEU A C 1
ATOM 2172 O O . LEU A 1 275 ? 88.490 17.071 -101.328 1.00 45.66 275 LEU A O 1
ATOM 2176 N N . GLU A 1 276 ? 90.720 17.230 -100.968 1.00 35.81 276 GLU A N 1
ATOM 2177 C CA . GLU A 1 276 ? 90.798 17.077 -99.523 1.00 35.81 276 GLU A CA 1
ATOM 2178 C C . GLU A 1 276 ? 90.161 18.299 -98.840 1.00 35.81 276 GLU A C 1
ATOM 2180 O O . GLU A 1 276 ? 90.339 19.429 -99.286 1.00 35.81 276 GLU A O 1
ATOM 2185 N N . ASP A 1 277 ? 89.383 18.062 -97.786 1.00 34.53 277 ASP A N 1
ATOM 2186 C CA . ASP A 1 277 ? 89.565 18.641 -96.446 1.00 34.53 277 ASP A CA 1
ATOM 2187 C C . ASP A 1 277 ? 88.215 18.712 -95.699 1.00 34.53 277 ASP A C 1
ATOM 2189 O O . ASP A 1 277 ? 87.244 19.269 -96.198 1.00 34.53 277 ASP A O 1
ATOM 2193 N N . THR A 1 278 ? 87.989 17.988 -94.599 1.00 36.34 278 THR A N 1
ATOM 2194 C CA . THR A 1 278 ? 88.492 18.165 -93.218 1.00 36.34 278 THR A CA 1
ATOM 2195 C C . THR A 1 278 ? 87.551 19.025 -92.348 1.00 36.34 278 THR A C 1
ATOM 2197 O O . THR A 1 278 ? 87.212 20.153 -92.687 1.00 36.34 278 THR A O 1
ATOM 2200 N N . PHE A 1 279 ? 87.221 18.459 -91.173 1.00 39.91 279 PHE A N 1
ATOM 2201 C CA . PHE A 1 279 ? 86.617 19.041 -89.953 1.00 39.91 279 PHE A CA 1
ATOM 2202 C C . PHE A 1 279 ? 85.081 19.193 -89.852 1.00 39.91 279 PHE A C 1
ATOM 2204 O O . PHE A 1 279 ? 84.402 19.383 -90.855 1.00 39.91 279 PHE A O 1
ATOM 2211 N N . PRO A 1 280 ? 84.508 19.245 -88.625 1.00 44.50 280 PRO A N 1
ATOM 2212 C CA . PRO A 1 280 ? 84.954 18.671 -87.350 1.00 44.50 280 PRO A CA 1
ATOM 2213 C C . PRO A 1 280 ? 83.879 17.812 -86.652 1.00 44.50 280 PRO A C 1
ATOM 2215 O O . PRO A 1 280 ? 82.691 18.122 -86.600 1.00 44.50 280 PRO A O 1
ATOM 2218 N N . SER A 1 281 ? 84.369 16.764 -85.996 1.00 48.69 281 SER A N 1
ATOM 2219 C CA . SER A 1 281 ? 83.750 16.130 -84.835 1.00 48.69 281 SER A CA 1
ATOM 2220 C C . SER A 1 281 ? 83.818 17.100 -83.646 1.00 48.69 281 SER A C 1
ATOM 2222 O O . SER A 1 281 ? 84.843 17.154 -82.968 1.00 48.69 281 SER A O 1
ATOM 2224 N N . GLU A 1 282 ? 82.745 17.840 -83.365 1.00 41.97 282 GLU A N 1
ATOM 2225 C CA . GLU A 1 282 ? 82.592 18.568 -82.101 1.00 41.97 282 GLU A CA 1
ATOM 2226 C C . GLU A 1 282 ? 81.464 17.974 -81.253 1.00 41.97 282 GLU A C 1
ATOM 2228 O O . GLU A 1 282 ? 80.275 18.054 -81.557 1.00 41.97 282 GLU A O 1
ATOM 2233 N N . TYR A 1 283 ? 81.914 17.327 -80.178 1.00 45.22 283 TYR A N 1
ATOM 2234 C CA . TYR A 1 283 ? 81.359 17.376 -78.834 1.00 45.22 283 TYR A CA 1
ATOM 2235 C C . TYR A 1 283 ? 80.196 18.362 -78.634 1.00 45.22 283 TYR A C 1
ATOM 2237 O O . TYR A 1 283 ? 80.358 19.574 -78.732 1.00 45.22 283 TYR A O 1
ATOM 2245 N N . SER A 1 284 ? 79.068 17.851 -78.147 1.00 45.66 284 SER A N 1
ATOM 2246 C CA . SER A 1 284 ? 78.271 18.602 -77.179 1.00 45.66 284 SER A CA 1
ATOM 2247 C C . SER A 1 284 ? 77.734 17.634 -76.137 1.00 45.66 284 SER A C 1
ATOM 2249 O O . SER A 1 284 ? 76.668 17.031 -76.258 1.00 45.66 284 SER A O 1
ATOM 2251 N N . GLU A 1 285 ? 78.562 17.463 -75.110 1.00 46.56 285 GLU A N 1
ATOM 2252 C CA . GLU A 1 285 ? 78.127 17.151 -73.761 1.00 46.56 285 GLU A CA 1
ATOM 2253 C C . GLU A 1 285 ? 76.992 18.113 -73.393 1.00 46.56 285 GLU A C 1
ATOM 2255 O O . GLU A 1 285 ? 77.203 19.317 -73.282 1.00 46.56 285 GLU A O 1
ATOM 2260 N N . ASN A 1 286 ? 75.783 17.597 -73.185 1.00 42.34 286 ASN A N 1
ATOM 2261 C CA . ASN A 1 286 ? 74.780 18.332 -72.431 1.00 42.34 286 ASN A CA 1
ATOM 2262 C C . ASN A 1 286 ? 74.247 17.430 -71.322 1.00 42.34 286 ASN A C 1
ATOM 2264 O O . ASN A 1 286 ? 73.335 16.621 -71.480 1.00 42.34 286 ASN A O 1
ATOM 2268 N N . SER A 1 287 ? 74.967 17.550 -70.211 1.00 44.00 287 SER A N 1
ATOM 2269 C CA . SER A 1 287 ? 74.591 17.332 -68.824 1.00 44.00 287 SER A CA 1
ATOM 2270 C C . SER A 1 287 ? 73.146 16.883 -68.594 1.00 44.00 287 SER A C 1
ATOM 2272 O O . SER A 1 287 ? 72.204 17.673 -68.643 1.00 44.00 287 SER A O 1
ATOM 2274 N N . SER A 1 288 ? 72.988 15.617 -68.206 1.00 47.00 288 SER A N 1
ATOM 2275 C CA . SER A 1 288 ? 71.834 15.200 -67.410 1.00 47.00 288 SER A CA 1
ATOM 2276 C C . SER A 1 288 ? 71.864 15.949 -66.073 1.00 47.00 288 SER A C 1
ATOM 2278 O O . SER A 1 288 ? 72.830 15.795 -65.320 1.00 47.00 288 SER A O 1
ATOM 2280 N N . PRO A 1 289 ? 70.832 16.731 -65.715 1.00 53.56 289 PRO A N 1
ATOM 2281 C CA . PRO A 1 289 ? 70.714 17.234 -64.364 1.00 53.56 289 PRO A CA 1
ATOM 2282 C C . PRO A 1 289 ? 70.315 16.065 -63.464 1.00 53.56 289 PRO A C 1
ATOM 2284 O O . PRO A 1 289 ? 69.196 15.553 -63.539 1.00 53.56 289 PRO A O 1
ATOM 2287 N N . HIS A 1 290 ? 71.232 15.668 -62.581 1.00 50.03 290 HIS A N 1
ATOM 2288 C CA . HIS A 1 290 ? 70.899 14.988 -61.336 1.00 50.03 290 HIS A CA 1
ATOM 2289 C C . HIS A 1 290 ? 69.788 15.780 -60.638 1.00 50.03 290 HIS A C 1
ATOM 2291 O O . HIS A 1 290 ? 70.030 16.812 -60.010 1.00 50.03 290 HIS A O 1
ATOM 2297 N N . ARG A 1 291 ? 68.545 15.308 -60.743 1.00 45.81 291 ARG A N 1
ATOM 2298 C CA . ARG A 1 291 ? 67.464 15.813 -59.905 1.00 45.81 291 ARG A CA 1
ATOM 2299 C C . ARG A 1 291 ? 67.647 15.187 -58.529 1.00 45.81 291 ARG A C 1
ATOM 2301 O O . ARG A 1 291 ? 67.336 14.020 -58.316 1.00 45.81 291 ARG A O 1
ATOM 2308 N N . ALA A 1 292 ? 68.219 15.983 -57.633 1.00 51.53 292 ALA A N 1
ATOM 2309 C CA . ALA A 1 292 ? 68.367 15.693 -56.221 1.00 51.53 292 ALA A CA 1
ATOM 2310 C C . ALA A 1 292 ? 67.045 15.174 -55.633 1.00 51.53 292 ALA A C 1
ATOM 2312 O O . ALA A 1 292 ? 66.037 15.883 -55.588 1.00 51.53 292 ALA A O 1
ATOM 2313 N N . SER A 1 293 ? 67.067 13.933 -55.158 1.00 48.47 293 SER A N 1
ATOM 2314 C CA . SER A 1 293 ? 66.079 13.385 -54.240 1.00 48.47 293 SER A CA 1
ATOM 2315 C C . SER A 1 293 ? 66.224 14.097 -52.893 1.00 48.47 293 SER A C 1
ATOM 2317 O O . SER A 1 293 ? 66.952 13.656 -52.008 1.00 48.47 293 SER A O 1
ATOM 2319 N N . GLY A 1 294 ? 65.559 15.243 -52.755 1.00 49.75 294 GLY A N 1
ATOM 2320 C CA . GLY A 1 294 ? 65.377 15.923 -51.479 1.00 49.75 294 GLY A CA 1
ATOM 2321 C C . GLY A 1 294 ? 64.396 15.147 -50.606 1.00 49.75 294 GLY A C 1
ATOM 2322 O O . GLY A 1 294 ? 63.198 15.416 -50.625 1.00 49.75 294 GLY A O 1
ATOM 2323 N N . SER A 1 295 ? 64.900 14.196 -49.821 1.00 53.84 295 SER A N 1
ATOM 2324 C CA . SER A 1 295 ? 64.168 13.603 -48.703 1.00 53.84 295 SER A CA 1
ATOM 2325 C C . SER A 1 295 ? 64.071 14.624 -47.564 1.00 53.84 295 SER A C 1
ATOM 2327 O O . SER A 1 295 ? 64.944 14.709 -46.701 1.00 53.84 295 SER A O 1
ATOM 2329 N N . ARG A 1 296 ? 63.003 15.426 -47.563 1.00 56.06 296 ARG A N 1
ATOM 2330 C CA . ARG A 1 296 ? 62.517 16.136 -46.373 1.00 56.06 296 ARG A CA 1
ATOM 2331 C C . ARG A 1 296 ? 61.163 15.554 -45.979 1.00 56.06 296 ARG A C 1
ATOM 2333 O O . ARG A 1 296 ? 60.146 15.903 -46.564 1.00 56.06 296 ARG A O 1
ATOM 2340 N N . SER A 1 297 ? 61.170 14.714 -44.954 1.00 50.12 297 SER A N 1
ATOM 2341 C CA . SER A 1 297 ? 60.022 14.459 -44.079 1.00 50.12 297 SER A CA 1
ATOM 2342 C C . SER A 1 297 ? 60.559 14.701 -42.671 1.00 50.12 297 SER A C 1
ATOM 2344 O O . SER A 1 297 ? 61.313 13.880 -42.170 1.00 50.12 297 SER A O 1
ATOM 2346 N N . ARG A 1 298 ? 60.541 15.936 -42.159 1.00 52.38 298 ARG A N 1
ATOM 2347 C CA . ARG A 1 298 ? 59.427 16.536 -41.406 1.00 52.38 298 ARG A CA 1
ATOM 2348 C C . ARG A 1 298 ? 58.829 15.570 -40.391 1.00 52.38 298 ARG A C 1
ATOM 2350 O O . ARG A 1 298 ? 57.957 14.766 -40.705 1.00 52.38 298 ARG A O 1
ATOM 2357 N N . ASP A 1 299 ? 59.349 15.741 -39.185 1.00 54.41 299 ASP A N 1
ATOM 2358 C CA . ASP A 1 299 ? 58.685 15.579 -37.906 1.00 54.41 299 ASP A CA 1
ATOM 2359 C C . ASP A 1 299 ? 57.193 15.928 -37.963 1.00 54.41 299 ASP A C 1
ATOM 2361 O O . ASP A 1 299 ? 56.795 16.977 -38.481 1.00 54.41 299 ASP A O 1
ATOM 2365 N N . ALA A 1 300 ? 56.389 15.076 -37.339 1.00 51.78 300 ALA A N 1
ATOM 2366 C CA . ALA A 1 300 ? 55.153 15.482 -36.697 1.00 51.78 300 ALA A CA 1
ATOM 2367 C C . ALA A 1 300 ? 55.043 14.708 -35.382 1.00 51.78 300 ALA A C 1
ATOM 2369 O O . ALA A 1 300 ? 55.006 13.479 -35.364 1.00 51.78 300 ALA A O 1
ATOM 2370 N N . CYS A 1 301 ? 55.060 15.484 -34.303 1.00 55.1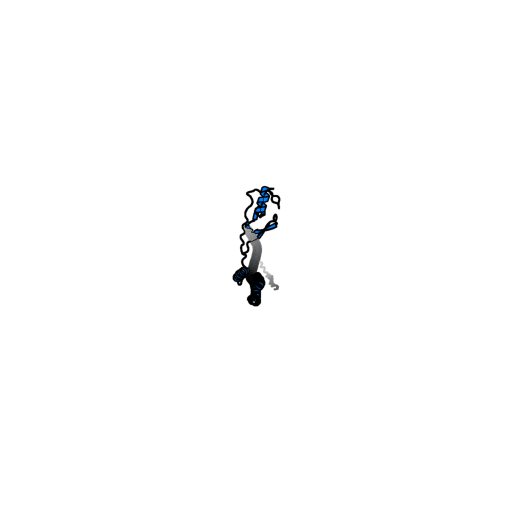9 301 CYS A N 1
ATOM 2371 C CA . CYS A 1 301 ? 54.849 15.100 -32.921 1.00 55.19 301 CYS A CA 1
ATOM 2372 C C . CYS A 1 301 ? 53.646 14.168 -32.726 1.00 55.19 301 CYS A C 1
ATOM 2374 O O . CYS A 1 301 ? 52.566 14.432 -33.261 1.00 55.19 301 CYS A O 1
ATOM 2376 N N . VAL A 1 302 ? 53.824 13.187 -31.842 1.00 49.25 302 VAL A N 1
ATOM 2377 C CA . VAL A 1 302 ? 52.847 12.829 -30.805 1.00 49.25 302 VAL A CA 1
ATOM 2378 C C . VAL A 1 302 ? 53.606 12.766 -29.489 1.00 49.25 302 VAL A C 1
ATOM 2380 O O . VAL A 1 302 ? 54.691 12.143 -29.491 1.00 49.25 302 VAL A O 1
#

Sequence (302 aa):
MTTPRCHCDICLSELPIESFRRLKCGHCLCTTCIVGILKTRPVCPQCRAPVREKEPQPIYLTIVGTKPIALVVTEGIDQMDAETKLISVRAAERKLRQVADEQKRVCGETVPELLRAIEDFKVRITPMFAKTRSQQTEIEALKQKLGEAEAMREQAERATALSGELAILRADQVTRVSELKDAYMKRDRERARADAADAQVLRAQRLEAEAQTEVRKLKGFLERGTEDRHGQKNKIITLQKDKADLEQQVQGLMGELWELRNQAPARSDYTDLELEDTFPSEYSENSSPHRASGSRSRDACV

Organism: NCBI:txid1033252

InterPro domains:
  IPR001841 Zinc finger, RING-type [PS50089] (8-48)
  IPR001841 Zinc finger, RING-type [SM00184] (8-47)
  IPR013083 Zinc finger, RING/FYVE/PHD-type [G3DSA:3.30.40.10] (7-105)
  IPR017907 Zinc finger, RING-type, conserved site [PS00518] (25-34)

pLDDT: mean 84.99, std 17.79, range [34.53, 98.44]

Secondary structure (DSSP, 8-state):
-PPPEEE-TTT--EEEGGGEEE-TTS-EEEHHHHHHHHHH--B-TTT--B--TT--EE------PPPPHHHHHHHHHHT--TT--HHHHHHHHHHHHHHHHHHTTT-SSSHHHHHHHHHHHHHHHHHHHHHHHHHHHHHHHHHHHHHHHHHHHHHHHHHHHHHHHHHHHHHHHHHHHHHHHHHHHHHHHHHHHHHHHHHHHHHHHHHHHHHHHHHHHHHHHHHHHHHHHHHHHHHHHHHHHHHHHHHHHHHHHHHHHHHHHHHS--------------------------------------